Protein AF-A0AB36S7Q2-F1 (afdb_monomer_lite)

Secondary structure (DSSP, 8-state):
-PPPP--S-SS-HHHHHHHHHHHHHHHHHHHHHHHHHHHHHHHHHHHHTSS-TT-HHHHHHTTB-TT-PBPSSHHHHHHHHHHHHHHHHHHHHHHHHHHHHHHHHHHHHHHHHHHSSSSPEEEEE-TT--TTT--SSSSS-BSSHHHHHHTS-TT--SEEEEEE-SEEEEEEEEEES---SEEEEEESS--TT--TTTS--SEEEEEEEEES-S--PPPPPP---

Radius of gyration: 50.37 Å; chains: 1; bounding box: 112×49×120 Å

InterPro domains:
  IPR011050 Pectin lyase fold/virulence factor [SSF51126] (122-177)
  IPR012334 Pectin lyase fold [G3DSA:2.160.20.10] (122-209)

Structure (mmCIF, N/CA/C/O backbone):
data_AF-A0AB36S7Q2-F1
#
_entry.id   AF-A0AB36S7Q2-F1
#
loop_
_atom_site.group_PDB
_atom_site.id
_atom_site.type_symbol
_atom_site.label_atom_id
_atom_site.label_alt_id
_atom_site.label_comp_id
_atom_site.label_asym_id
_atom_site.label_entity_id
_atom_site.label_seq_id
_atom_site.pdbx_PDB_ins_code
_atom_site.Cartn_x
_atom_site.Cartn_y
_atom_site.Cartn_z
_atom_site.occupancy
_atom_site.B_iso_or_equiv
_atom_site.auth_seq_id
_atom_site.auth_comp_id
_atom_site.auth_asym_id
_atom_site.auth_atom_id
_atom_site.pdbx_PDB_model_num
ATOM 1 N N . MET A 1 1 ? -51.089 24.800 48.956 1.00 61.78 1 MET A N 1
ATOM 2 C CA . MET A 1 1 ? -51.865 25.898 49.577 1.00 61.78 1 MET A CA 1
ATOM 3 C C . MET A 1 1 ? -52.952 25.228 50.384 1.00 61.78 1 MET A C 1
ATOM 5 O O . MET A 1 1 ? -53.654 24.421 49.797 1.00 61.78 1 MET A O 1
ATOM 9 N N . GLY A 1 2 ? -53.040 25.494 51.688 1.00 75.50 2 GLY A N 1
ATOM 10 C CA . GLY A 1 2 ? -54.034 24.838 52.542 1.00 75.50 2 GLY A CA 1
ATOM 11 C C . GLY A 1 2 ? -55.464 25.294 52.248 1.00 75.50 2 GLY A C 1
ATOM 12 O O . GLY A 1 2 ? -55.693 26.329 51.617 1.00 75.50 2 GLY A O 1
ATOM 13 N N . LEU A 1 3 ? -56.422 24.525 52.749 1.00 85.50 3 LEU A N 1
ATOM 14 C CA . LEU A 1 3 ? -57.846 24.829 52.739 1.00 85.50 3 LEU A CA 1
ATOM 15 C C . LEU A 1 3 ? -58.135 26.168 53.436 1.00 85.50 3 LEU A C 1
ATOM 17 O O . LEU A 1 3 ? -57.571 26.488 54.489 1.00 85.50 3 LEU A O 1
ATOM 21 N N . LEU A 1 4 ? -59.044 26.945 52.846 1.00 84.25 4 LEU A N 1
ATOM 22 C CA . LEU A 1 4 ? -59.394 28.291 53.296 1.00 84.25 4 LEU A CA 1
ATOM 23 C C . LEU A 1 4 ? -60.445 28.270 54.413 1.00 84.25 4 LEU A C 1
ATOM 25 O O . LEU A 1 4 ? -61.431 27.535 54.359 1.00 84.25 4 LEU A O 1
ATOM 29 N N . LYS A 1 5 ? -60.256 29.134 55.413 1.00 84.75 5 LYS A N 1
ATOM 30 C CA . LYS A 1 5 ? -61.220 29.364 56.499 1.00 84.75 5 LYS A CA 1
ATOM 31 C C . LYS A 1 5 ? -62.342 30.305 56.066 1.00 84.75 5 LYS A C 1
ATOM 33 O O . LYS A 1 5 ? -62.150 31.179 55.222 1.00 84.75 5 LYS A O 1
ATOM 38 N N . LEU A 1 6 ? -63.495 30.198 56.719 1.00 83.81 6 LEU A N 1
ATOM 39 C CA . LEU A 1 6 ? -64.599 31.142 56.559 1.00 83.81 6 LEU A CA 1
ATOM 40 C C . LEU A 1 6 ? -64.392 32.347 57.480 1.00 83.81 6 LEU A C 1
ATOM 42 O O . LEU A 1 6 ? -64.521 32.229 58.700 1.00 83.81 6 LEU A O 1
ATOM 46 N N . ILE A 1 7 ? -64.069 33.499 56.884 1.00 73.06 7 ILE A N 1
ATOM 47 C CA . ILE A 1 7 ? -63.734 34.739 57.607 1.00 73.06 7 ILE A CA 1
ATOM 48 C C . ILE A 1 7 ? -64.854 35.790 57.475 1.00 73.06 7 ILE A C 1
ATOM 50 O O . ILE A 1 7 ? -65.168 36.474 58.445 1.00 73.06 7 ILE A O 1
ATOM 54 N N . SER A 1 8 ? -65.528 35.883 56.323 1.00 68.75 8 SER A N 1
ATOM 55 C CA . SER A 1 8 ? -66.548 36.906 56.038 1.00 68.75 8 SER A CA 1
ATOM 56 C C . SER A 1 8 ? -67.862 36.296 55.529 1.00 68.75 8 SER A C 1
ATOM 58 O O . SER A 1 8 ? -68.096 36.161 54.332 1.00 68.75 8 SER A O 1
ATOM 60 N N . ASN A 1 9 ? -68.766 35.921 56.440 1.00 71.00 9 ASN A N 1
ATOM 61 C CA . ASN A 1 9 ? -70.133 35.519 56.079 1.00 71.00 9 ASN A CA 1
ATOM 62 C C . ASN A 1 9 ? -71.156 35.829 57.195 1.00 71.00 9 ASN A C 1
ATOM 64 O O . ASN A 1 9 ? -70.782 36.067 58.348 1.00 71.00 9 ASN A O 1
ATOM 68 N N . ARG A 1 10 ? -72.457 35.804 56.856 1.00 72.81 10 ARG A N 1
ATOM 69 C CA . ARG A 1 10 ? -73.601 36.041 57.770 1.00 72.81 10 ARG A CA 1
ATOM 70 C C . ARG A 1 10 ? -74.016 34.812 58.608 1.00 72.81 10 ARG A C 1
ATOM 72 O O . ARG A 1 10 ? -75.089 34.818 59.198 1.00 72.81 10 ARG A O 1
ATOM 79 N N . ILE A 1 11 ? -73.203 33.753 58.647 1.00 79.75 11 ILE A N 1
ATOM 80 C CA . ILE A 1 11 ? -73.513 32.520 59.397 1.00 79.75 11 ILE A CA 1
ATOM 81 C C . ILE A 1 11 ? -73.331 32.764 60.910 1.00 79.75 11 ILE A C 1
ATOM 83 O O . ILE A 1 11 ? -72.651 33.716 61.305 1.00 79.75 11 ILE A O 1
ATOM 87 N N . SER A 1 12 ? -73.930 31.930 61.766 1.00 81.25 12 SER A N 1
ATOM 88 C CA . SER A 1 12 ? -73.716 31.993 63.216 1.00 81.25 12 SER A CA 1
ATOM 89 C C . SER A 1 12 ? -72.242 31.774 63.584 1.00 81.25 12 SER A C 1
ATOM 91 O O . SER A 1 12 ? -71.507 31.034 62.921 1.00 81.25 12 SER A O 1
ATOM 93 N N . THR A 1 13 ? -71.795 32.444 64.646 1.00 81.06 13 THR A N 1
ATOM 94 C CA . THR A 1 13 ? -70.401 32.397 65.110 1.00 81.06 13 THR A CA 1
ATOM 95 C C . THR A 1 13 ? -69.978 30.980 65.503 1.00 81.06 13 THR A C 1
ATOM 97 O O . THR A 1 13 ? -68.923 30.521 65.077 1.00 81.06 13 THR A O 1
ATOM 100 N N . GLU A 1 14 ? -70.840 30.234 66.200 1.00 82.75 14 GLU A N 1
ATOM 101 C CA . GLU A 1 14 ? -70.552 28.857 66.632 1.00 82.75 14 GLU A CA 1
ATOM 102 C C . GLU A 1 14 ? -70.290 27.896 65.465 1.00 82.75 14 GLU A C 1
ATOM 104 O O . GLU A 1 14 ? -69.405 27.039 65.534 1.00 82.75 14 GLU A O 1
ATOM 109 N N . TRP A 1 15 ? -71.040 28.029 64.367 1.00 85.12 15 TRP A N 1
ATOM 110 C CA . TRP A 1 15 ? -70.845 27.174 63.199 1.00 85.12 15 TRP A CA 1
ATOM 111 C C . TRP A 1 15 ? -69.544 27.523 62.468 1.00 85.12 15 TRP A C 1
ATOM 113 O O . TRP A 1 15 ? -68.804 26.621 62.077 1.00 85.12 15 TRP A O 1
ATOM 123 N N . LYS A 1 16 ? -69.212 28.819 62.357 1.00 84.88 16 LYS A N 1
ATOM 124 C CA . LYS A 1 16 ? -67.921 29.271 61.810 1.00 84.88 16 LYS A CA 1
ATOM 125 C C . LYS A 1 16 ? -66.745 28.720 62.606 1.00 84.88 16 LYS A C 1
ATOM 127 O O . LYS A 1 16 ? -65.778 28.258 62.009 1.00 84.88 16 LYS A O 1
ATOM 132 N N . GLU A 1 17 ? -66.828 28.731 63.932 1.00 85.12 17 GLU A N 1
ATOM 133 C CA . GLU A 1 17 ? -65.773 28.187 64.787 1.00 85.12 17 GLU A CA 1
ATOM 134 C C . GLU A 1 17 ? -65.590 26.681 64.598 1.00 85.12 17 GLU A C 1
ATOM 136 O O . GLU A 1 17 ? -64.460 26.223 64.431 1.00 85.12 17 GLU A O 1
ATOM 141 N N . LYS A 1 18 ? -66.682 25.904 64.578 1.00 86.75 18 LYS A N 1
ATOM 142 C CA . LYS A 1 18 ? -66.613 24.453 64.335 1.00 86.75 18 LYS A CA 1
ATOM 143 C C . LYS A 1 18 ? -66.052 24.137 62.949 1.00 86.75 18 LYS A C 1
ATOM 145 O O . LYS A 1 18 ? -65.173 23.288 62.829 1.00 86.75 18 LYS A O 1
ATOM 150 N N . PHE A 1 19 ? -66.513 24.845 61.919 1.00 88.31 19 PHE A N 1
ATOM 151 C CA . PHE A 1 19 ? -66.007 24.684 60.560 1.00 88.31 19 PHE A CA 1
ATOM 152 C C . PHE A 1 19 ? -64.512 25.009 60.478 1.00 88.31 19 PHE A C 1
ATOM 154 O O . PHE A 1 19 ? -63.729 24.188 60.013 1.00 88.31 19 PHE A O 1
ATOM 161 N N . ASN A 1 20 ? -64.089 26.166 60.993 1.00 88.56 20 ASN A N 1
ATOM 162 C CA . ASN A 1 20 ? -62.692 26.590 60.928 1.00 88.56 20 ASN A CA 1
ATOM 163 C C . ASN A 1 20 ? -61.761 25.673 61.737 1.00 88.56 20 ASN A C 1
ATOM 165 O O . ASN A 1 20 ? -60.651 25.415 61.281 1.00 88.56 20 ASN A O 1
ATOM 169 N N . LYS A 1 21 ? -62.216 25.117 62.871 1.00 89.44 21 LYS A N 1
ATOM 170 C CA . LYS A 1 21 ? -61.478 24.076 63.612 1.00 89.44 21 LYS A CA 1
ATOM 171 C C . LYS A 1 21 ? -61.297 22.798 62.790 1.00 89.44 21 LYS A C 1
ATOM 173 O O . LYS A 1 21 ? -60.216 22.217 62.806 1.00 89.44 21 LYS A O 1
ATOM 178 N N . ASN A 1 22 ? -62.317 22.381 62.038 1.00 90.62 22 ASN A N 1
ATOM 179 C CA . ASN A 1 22 ? -62.200 21.238 61.130 1.00 90.62 22 ASN A CA 1
ATOM 180 C C . ASN A 1 22 ? -61.246 21.538 59.963 1.00 90.62 22 ASN A C 1
ATOM 182 O O . ASN A 1 22 ? -60.448 20.681 59.601 1.00 90.62 22 ASN A O 1
ATOM 186 N N . ILE A 1 23 ? -61.273 22.759 59.417 1.00 91.00 23 ILE A N 1
ATOM 187 C CA . ILE A 1 23 ? -60.319 23.203 58.388 1.00 91.00 23 ILE A CA 1
ATOM 188 C C . ILE A 1 23 ? -58.882 23.209 58.925 1.00 91.00 23 ILE A C 1
ATOM 190 O O . ILE A 1 23 ? -57.980 22.730 58.244 1.00 91.00 23 ILE A O 1
ATOM 194 N N . ASP A 1 24 ? -58.659 23.685 60.152 1.00 89.88 24 ASP A N 1
ATOM 195 C CA . ASP A 1 24 ? -57.348 23.619 60.809 1.00 89.88 24 ASP A CA 1
ATOM 196 C C . ASP A 1 24 ? -56.861 22.181 60.979 1.00 89.88 24 ASP A C 1
ATOM 198 O O . ASP A 1 24 ? -55.707 21.873 60.684 1.00 89.88 24 ASP A O 1
ATOM 202 N N . TYR A 1 25 ? -57.745 21.289 61.423 1.00 92.25 25 TYR A N 1
ATOM 203 C CA . TYR A 1 25 ? -57.433 19.872 61.556 1.00 92.25 25 TYR A CA 1
ATOM 204 C C . TYR A 1 25 ? -57.039 19.246 60.211 1.00 92.25 25 TYR A C 1
ATOM 206 O O . TYR A 1 25 ? -56.004 18.587 60.128 1.00 92.25 25 TYR A O 1
ATOM 214 N N . LEU A 1 26 ? -57.804 19.510 59.148 1.00 91.50 26 LEU A N 1
ATOM 215 C CA . LEU A 1 26 ? -57.518 19.000 57.804 1.00 91.50 26 LEU A CA 1
ATOM 216 C C . LEU A 1 26 ? -56.205 19.554 57.237 1.00 91.50 26 LEU A C 1
ATOM 218 O O . LEU A 1 26 ? -55.398 18.781 56.731 1.00 91.50 26 LEU A O 1
ATOM 222 N N . ASN A 1 27 ? -55.940 20.852 57.393 1.00 91.12 27 ASN A N 1
ATOM 223 C CA . ASN A 1 27 ? -54.677 21.462 56.966 1.00 91.12 27 ASN A CA 1
ATOM 224 C C . ASN A 1 27 ? -53.469 20.872 57.705 1.00 91.12 27 ASN A C 1
ATOM 226 O O . ASN A 1 27 ? -52.414 20.648 57.111 1.00 91.12 27 ASN A O 1
ATOM 230 N N . ASN A 1 28 ? -53.620 20.595 59.002 1.00 90.88 28 ASN A N 1
ATOM 231 C CA . ASN A 1 28 ? -52.573 19.953 59.790 1.00 90.88 28 ASN A CA 1
ATOM 232 C C . ASN A 1 28 ? -52.339 18.500 59.355 1.00 90.88 28 ASN A C 1
ATOM 234 O O . ASN A 1 28 ? -51.189 18.060 59.322 1.00 90.88 28 ASN A O 1
ATOM 238 N N . LEU A 1 29 ? -53.397 17.763 58.998 1.00 91.88 29 LEU A N 1
ATOM 239 C CA . LEU A 1 29 ? -53.275 16.416 58.439 1.00 91.88 29 LEU A CA 1
ATOM 240 C C . LEU A 1 29 ? -52.595 16.420 57.068 1.00 91.88 29 LEU A C 1
ATOM 242 O O . LEU A 1 29 ? -51.682 15.627 56.861 1.00 91.88 29 LEU A O 1
ATOM 246 N N . GLU A 1 30 ? -52.987 17.319 56.163 1.00 90.88 30 GLU A N 1
ATOM 247 C CA . GLU A 1 30 ? -52.373 17.460 54.835 1.00 90.88 30 GLU A CA 1
ATOM 248 C C . GLU A 1 30 ? -50.879 17.774 54.953 1.00 90.88 30 GLU A C 1
ATOM 250 O O . GLU A 1 30 ? -50.046 17.129 54.318 1.00 90.88 30 GLU A O 1
ATOM 255 N N . LYS A 1 31 ? -50.522 18.717 55.834 1.00 90.00 31 LYS A N 1
ATOM 256 C CA . LYS A 1 31 ? -49.122 19.050 56.099 1.00 90.00 31 LYS A CA 1
ATOM 257 C C . LYS A 1 31 ? -48.354 17.848 56.647 1.00 90.00 31 LYS A C 1
ATOM 259 O O . LYS A 1 31 ? -47.279 17.539 56.145 1.00 90.00 31 LYS A O 1
ATOM 264 N N . LYS A 1 32 ? -48.917 17.146 57.637 1.00 92.19 32 LYS A N 1
ATOM 265 C CA . LYS A 1 32 ? -48.296 15.949 58.216 1.00 92.19 32 LYS A CA 1
ATOM 266 C C . LYS A 1 32 ? -48.074 14.865 57.161 1.00 92.19 32 LYS A C 1
ATOM 268 O O . LYS A 1 32 ? -47.001 14.275 57.144 1.00 92.19 32 LYS A O 1
ATOM 273 N N . LEU A 1 33 ? -49.058 14.627 56.295 1.00 91.06 33 LEU A N 1
ATOM 274 C CA . LEU A 1 33 ? -48.952 13.655 55.212 1.00 91.06 33 LEU A CA 1
ATOM 275 C C . LEU A 1 33 ? -47.852 14.057 54.223 1.00 91.06 33 LEU A C 1
ATOM 277 O O . LEU A 1 33 ? -46.967 13.259 53.945 1.00 91.06 33 LEU A O 1
ATOM 281 N N . SER A 1 34 ? -47.827 15.321 53.787 1.00 89.19 34 SER A N 1
ATOM 282 C CA . SER A 1 34 ? -46.773 15.818 52.896 1.00 89.19 34 SER A CA 1
ATOM 283 C C . SER A 1 34 ? -45.373 15.703 53.508 1.00 89.19 34 SER A C 1
ATOM 285 O O . SER A 1 34 ? -44.421 15.380 52.796 1.00 89.19 34 SER A O 1
ATOM 287 N N . ASP A 1 35 ? -45.230 15.972 54.806 1.00 90.25 35 ASP A N 1
ATOM 288 C CA . ASP A 1 35 ? -43.953 15.843 55.510 1.00 90.25 35 ASP A CA 1
ATOM 289 C C . ASP A 1 35 ? -43.537 14.364 55.648 1.00 90.25 35 ASP A C 1
ATOM 291 O O . ASP A 1 35 ? -42.357 14.032 55.500 1.00 90.25 35 ASP A O 1
ATOM 295 N N . GLN A 1 36 ? -44.498 13.458 55.866 1.00 91.00 36 GLN A N 1
ATOM 296 C CA . GLN A 1 36 ? -44.267 12.010 55.886 1.00 91.00 36 GLN A CA 1
ATOM 297 C C . GLN A 1 36 ? -43.863 11.464 54.512 1.00 91.00 36 GLN A C 1
ATOM 299 O O . GLN A 1 36 ? -42.926 10.667 54.443 1.00 91.00 36 GLN A O 1
ATOM 304 N N . ASP A 1 37 ? -44.504 11.913 53.433 1.00 91.38 37 ASP A N 1
ATOM 305 C CA . ASP A 1 37 ? -44.164 11.514 52.064 1.00 91.38 37 ASP A CA 1
ATOM 306 C C . ASP A 1 37 ? -42.748 11.964 51.701 1.00 91.38 37 ASP A C 1
ATOM 308 O O . ASP A 1 37 ? -41.942 11.164 51.229 1.00 91.38 37 ASP A O 1
ATOM 312 N N . LYS A 1 38 ? -42.391 13.219 52.012 1.00 88.88 38 LYS A N 1
ATOM 313 C CA . LYS A 1 38 ? -41.022 13.727 51.820 1.00 88.88 38 LYS A CA 1
ATOM 314 C C . LYS A 1 38 ? -40.001 12.904 52.599 1.00 88.88 38 LYS A C 1
ATOM 316 O O . LYS A 1 38 ? -38.993 12.495 52.035 1.00 88.88 38 LYS A O 1
ATOM 321 N N . SER A 1 39 ? -40.273 12.627 53.875 1.00 87.75 39 SER A N 1
ATOM 322 C CA . SER A 1 39 ? -39.391 11.807 54.712 1.00 87.75 39 SER A CA 1
ATOM 323 C C . SER A 1 39 ? -39.237 10.386 54.168 1.00 87.75 39 SER A C 1
ATOM 325 O O . SER A 1 39 ? -38.136 9.839 54.175 1.00 87.75 39 SER A O 1
ATOM 327 N N . THR A 1 40 ? -40.323 9.793 53.675 1.00 85.44 40 THR A N 1
ATOM 328 C CA . THR A 1 40 ? -40.322 8.434 53.126 1.00 85.44 40 THR A CA 1
ATOM 329 C C . THR A 1 40 ? -39.536 8.381 51.823 1.00 85.44 40 THR A C 1
ATOM 331 O O . THR A 1 40 ? -38.661 7.529 51.692 1.00 85.44 40 THR A O 1
ATOM 334 N N . ASN A 1 41 ? -39.753 9.336 50.919 1.00 78.88 41 ASN A N 1
ATOM 335 C CA . ASN A 1 41 ? -39.012 9.426 49.665 1.00 78.88 41 ASN A CA 1
ATOM 336 C C . ASN A 1 41 ? -37.517 9.640 49.911 1.00 78.88 41 ASN A C 1
ATOM 338 O O . ASN A 1 41 ? -36.717 8.881 49.384 1.00 78.88 41 ASN A O 1
ATOM 342 N N . SER A 1 42 ? -37.120 10.546 50.812 1.00 79.31 42 SER A N 1
ATOM 343 C CA . SER A 1 42 ? -35.697 10.714 51.152 1.00 79.31 42 SER A CA 1
ATOM 344 C C . SER A 1 42 ? -35.073 9.459 51.772 1.00 79.31 42 SER A C 1
ATOM 346 O O . SER A 1 42 ? -33.895 9.179 51.564 1.00 79.31 42 SER A O 1
ATOM 348 N N . ARG A 1 43 ? -35.841 8.673 52.539 1.00 78.50 43 ARG A N 1
ATOM 349 C CA . ARG A 1 43 ? -35.365 7.377 53.046 1.00 78.50 43 ARG A CA 1
ATOM 350 C C . ARG A 1 43 ? -35.214 6.350 51.925 1.00 78.50 43 ARG A C 1
ATOM 352 O O . ARG A 1 43 ? -34.270 5.573 51.983 1.00 78.50 43 ARG A O 1
ATOM 359 N N . ILE A 1 44 ? -36.104 6.347 50.933 1.00 78.06 44 ILE A N 1
ATOM 360 C CA . ILE A 1 44 ? -36.003 5.488 49.744 1.00 78.06 44 ILE A CA 1
ATOM 361 C C . ILE A 1 44 ? -34.791 5.894 48.905 1.00 78.06 44 ILE A C 1
ATOM 363 O O . ILE A 1 44 ? -33.992 5.030 48.567 1.00 78.06 44 ILE A O 1
ATOM 367 N N . ASP A 1 45 ? -34.584 7.187 48.665 1.00 72.06 45 ASP A N 1
ATOM 368 C CA . ASP A 1 45 ? -33.416 7.700 47.942 1.00 72.06 45 ASP A CA 1
ATOM 369 C C . ASP A 1 45 ? -32.116 7.287 48.642 1.00 72.06 45 ASP A C 1
ATOM 371 O O . ASP A 1 45 ? -31.194 6.792 48.000 1.00 72.06 45 ASP A O 1
ATOM 375 N N . ASN A 1 46 ? -32.060 7.368 49.975 1.00 68.12 46 ASN A N 1
ATOM 376 C CA . ASN A 1 46 ? -30.911 6.884 50.746 1.00 68.12 46 ASN A CA 1
ATOM 377 C C . ASN A 1 46 ? -30.714 5.360 50.694 1.00 68.12 46 ASN A C 1
ATOM 379 O O . ASN A 1 46 ? -29.596 4.890 50.873 1.00 68.12 46 ASN A O 1
ATOM 383 N N . LEU A 1 47 ? -31.777 4.583 50.483 1.00 67.38 47 LEU A N 1
ATOM 384 C CA . LEU A 1 47 ? -31.712 3.122 50.373 1.00 67.38 47 LEU A CA 1
ATOM 385 C C . LEU A 1 47 ? -31.435 2.639 48.944 1.00 67.38 47 LEU A C 1
ATOM 387 O O . LEU A 1 47 ? -30.917 1.536 48.777 1.00 67.38 47 LEU A O 1
ATOM 391 N N . VAL A 1 48 ? -31.768 3.431 47.925 1.00 69.38 48 VAL A N 1
ATOM 392 C CA . VAL A 1 48 ? -31.716 3.026 46.511 1.00 69.38 48 VAL A CA 1
ATOM 393 C C . VAL A 1 48 ? -30.614 3.749 45.738 1.00 69.38 48 VAL A C 1
ATOM 395 O O . VAL A 1 48 ? -29.895 3.102 44.986 1.00 69.38 48 VAL A O 1
ATOM 398 N N . LEU A 1 49 ? -30.481 5.065 45.919 1.00 65.38 49 LEU A N 1
ATOM 399 C CA . LEU A 1 49 ? -29.617 5.938 45.113 1.00 65.38 49 LEU A CA 1
ATOM 400 C C . LEU A 1 49 ? -28.355 6.388 45.860 1.00 65.38 49 LEU A C 1
ATOM 402 O O . LEU A 1 49 ? -27.296 6.531 45.257 1.00 65.38 49 LEU A O 1
ATOM 406 N N . HIS A 1 50 ? -28.457 6.621 47.171 1.00 62.91 50 HIS A N 1
ATOM 407 C CA . HIS A 1 50 ? -27.335 7.016 48.036 1.00 62.91 50 HIS A CA 1
ATOM 408 C C . HIS A 1 50 ? -26.941 5.930 49.033 1.00 62.91 50 HIS A C 1
ATOM 410 O O . HIS A 1 50 ? -26.221 6.196 50.000 1.00 62.91 50 HIS A O 1
ATOM 416 N N . SER A 1 51 ? -27.392 4.699 48.801 1.00 58.28 51 SER A N 1
ATOM 417 C CA . SER A 1 51 ? -26.916 3.527 49.516 1.00 58.28 51 SER A CA 1
ATOM 418 C C . SER A 1 51 ? -25.486 3.232 49.062 1.00 58.28 51 SER A C 1
ATOM 420 O O . SER A 1 51 ? -25.288 2.369 48.235 1.00 58.28 51 SER A O 1
ATOM 422 N N . GLY A 1 52 ? -24.532 4.019 49.575 1.00 53.09 52 GLY A N 1
ATOM 423 C CA . GLY A 1 52 ? -23.107 3.754 49.836 1.00 53.09 52 GLY A CA 1
ATOM 424 C C . GLY A 1 52 ? -22.182 3.203 48.739 1.00 53.09 52 GLY A C 1
ATOM 425 O O . GLY A 1 52 ? -22.501 2.233 48.070 1.00 53.09 52 GLY A O 1
ATOM 426 N N . GLY A 1 53 ? -20.934 3.695 48.725 1.00 59.25 53 GLY A N 1
ATOM 427 C CA . GLY A 1 53 ? -19.794 3.132 47.969 1.00 59.25 53 GLY A CA 1
ATOM 428 C C . GLY A 1 53 ? -19.277 1.753 48.434 1.00 59.25 53 GLY A C 1
ATOM 429 O O . GLY A 1 53 ? -18.151 1.385 48.134 1.00 59.25 53 GLY A O 1
ATOM 430 N N . GLU A 1 54 ? -20.073 1.025 49.226 1.00 62.72 54 GLU A N 1
ATOM 431 C CA . GLU A 1 54 ? -19.874 -0.380 49.649 1.00 62.72 54 GLU A CA 1
ATOM 432 C C . GLU A 1 54 ? -21.131 -1.223 49.321 1.00 62.72 54 GLU A C 1
ATOM 434 O O . GLU A 1 54 ? -21.294 -2.357 49.775 1.00 62.72 54 GLU A O 1
ATOM 439 N N . SER A 1 55 ? -22.092 -0.656 48.584 1.00 71.06 55 SER A N 1
ATOM 440 C CA . SER A 1 55 ? -23.379 -1.294 48.323 1.00 71.06 55 SER A CA 1
ATOM 441 C C . SER A 1 55 ? -23.307 -2.269 47.155 1.00 71.06 55 SER A C 1
ATOM 443 O O . SER A 1 55 ? -22.805 -1.919 46.086 1.00 71.06 55 SER A O 1
ATOM 445 N N . PRO A 1 56 ? -23.914 -3.464 47.280 1.00 76.94 56 PRO A N 1
ATOM 446 C CA . PRO A 1 56 ? -24.050 -4.391 46.161 1.00 76.94 56 PRO A CA 1
ATOM 447 C C . PRO A 1 56 ? -24.743 -3.780 44.934 1.00 76.94 56 PRO A C 1
ATOM 449 O O . PRO A 1 56 ? -24.504 -4.243 43.820 1.00 76.94 56 PRO A O 1
ATOM 452 N N . ASN A 1 57 ? -25.572 -2.744 45.120 1.00 76.00 57 ASN A N 1
ATOM 453 C CA . ASN A 1 57 ? -26.274 -2.074 44.026 1.00 76.00 57 ASN A CA 1
ATOM 454 C C . ASN A 1 57 ? -25.319 -1.341 43.079 1.00 76.00 57 ASN A C 1
ATOM 456 O O . ASN A 1 57 ? -25.595 -1.305 41.887 1.00 76.00 57 ASN A O 1
ATOM 460 N N . GLU A 1 58 ? -24.183 -0.834 43.568 1.00 77.06 58 GLU A N 1
ATOM 461 C CA . GLU A 1 58 ? -23.149 -0.224 42.720 1.00 77.06 58 GLU A CA 1
ATOM 462 C C . GLU A 1 58 ? -22.564 -1.260 41.750 1.00 77.06 58 GLU A C 1
ATOM 464 O O . GLU A 1 58 ? -22.442 -1.021 40.553 1.00 77.06 58 GLU A O 1
ATOM 469 N N . VAL A 1 59 ? -22.286 -2.469 42.248 1.00 82.88 59 VAL A N 1
ATOM 470 C CA . VAL A 1 59 ? -21.772 -3.579 41.432 1.00 82.88 59 VAL A CA 1
ATOM 471 C C . VAL A 1 59 ? -22.837 -4.119 40.475 1.00 82.88 59 VAL A C 1
ATOM 473 O O . VAL A 1 59 ? -22.492 -4.642 39.418 1.00 82.88 59 VAL A O 1
ATOM 476 N N . VAL A 1 60 ? -24.121 -4.054 40.838 1.00 83.12 60 VAL A N 1
ATOM 477 C CA . VAL A 1 60 ? -25.232 -4.437 39.948 1.00 83.12 60 VAL A CA 1
ATOM 478 C C . VAL A 1 60 ? -25.418 -3.404 38.841 1.00 83.12 60 VAL A C 1
ATOM 480 O O . VAL A 1 60 ? -25.550 -3.796 37.688 1.00 83.12 60 VAL A O 1
ATOM 483 N N . ASP A 1 61 ? -25.354 -2.114 39.160 1.00 83.38 61 ASP A N 1
ATOM 484 C CA . ASP A 1 61 ? -25.415 -1.033 38.173 1.00 83.38 61 ASP A CA 1
ATOM 485 C C . ASP A 1 61 ? -24.220 -1.096 37.207 1.00 83.38 61 ASP A C 1
ATOM 487 O O . ASP A 1 61 ? -24.376 -1.080 35.987 1.00 83.38 61 ASP A O 1
ATOM 491 N N . ALA A 1 62 ? -23.020 -1.352 37.736 1.00 83.25 62 ALA A N 1
ATOM 492 C CA . ALA A 1 62 ? -21.810 -1.524 36.940 1.00 83.25 62 ALA A CA 1
ATOM 493 C C . ALA A 1 62 ? -21.828 -2.763 36.020 1.00 83.25 62 ALA A C 1
ATOM 495 O O . ALA A 1 62 ? -20.934 -2.905 35.186 1.00 83.25 62 ALA A O 1
ATOM 496 N N . ARG A 1 63 ? -22.808 -3.671 36.117 1.00 89.62 63 ARG A N 1
ATOM 497 C CA . ARG A 1 63 ? -22.968 -4.774 35.146 1.00 89.62 63 ARG A CA 1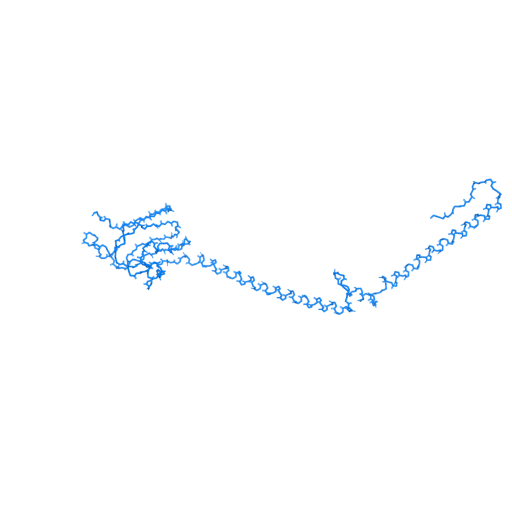
ATOM 498 C C . ARG A 1 63 ? -23.531 -4.317 33.818 1.00 89.62 63 ARG A C 1
ATOM 500 O O . ARG A 1 63 ? -23.507 -5.100 32.879 1.00 89.62 63 ARG A O 1
ATOM 507 N N . VAL A 1 64 ? -24.040 -3.096 33.732 1.00 85.25 64 VAL A N 1
ATOM 508 C CA . VAL A 1 64 ? -24.581 -2.561 32.492 1.00 85.25 64 VAL A CA 1
ATOM 509 C C . VAL A 1 64 ? -23.462 -1.872 31.721 1.00 85.25 64 VAL A C 1
ATOM 511 O O . VAL A 1 64 ? -22.730 -1.042 32.264 1.00 85.25 64 VAL A O 1
ATOM 514 N N . ASN A 1 65 ? -23.271 -2.244 30.457 1.00 82.69 65 ASN A N 1
ATOM 515 C CA . ASN A 1 65 ? -22.297 -1.569 29.602 1.00 82.69 65 ASN A CA 1
ATOM 516 C C . ASN A 1 65 ? -22.874 -0.277 28.989 1.00 82.69 65 ASN A C 1
ATOM 518 O O . ASN A 1 65 ? -24.040 0.072 29.166 1.00 82.69 65 ASN A O 1
ATOM 522 N N . ASN A 1 66 ? -22.053 0.445 28.227 1.00 82.69 66 ASN A N 1
ATOM 523 C CA . ASN A 1 66 ? -22.454 1.694 27.570 1.00 82.69 66 ASN A CA 1
ATOM 524 C C . ASN A 1 66 ? -23.532 1.525 26.477 1.00 82.69 66 ASN A C 1
ATOM 526 O O . ASN A 1 66 ? -24.082 2.526 26.024 1.00 82.69 66 ASN A O 1
ATOM 530 N N . LYS A 1 67 ? -23.840 0.291 26.05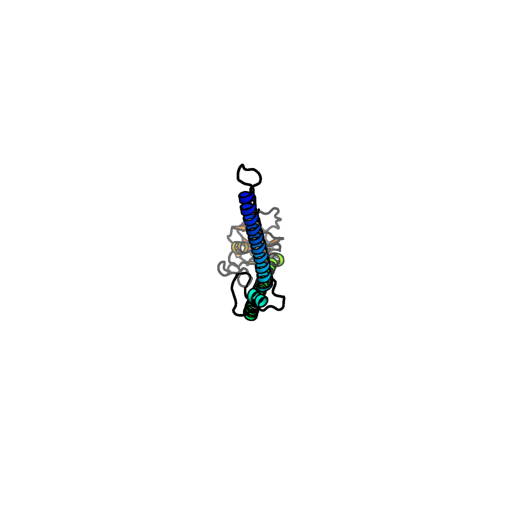9 1.00 84.94 67 LYS A N 1
ATOM 531 C CA . LYS A 1 67 ? -24.920 -0.041 25.116 1.00 84.94 67 LYS A CA 1
ATOM 532 C C . LYS A 1 67 ? -26.221 -0.429 25.826 1.00 84.94 67 LYS A C 1
ATOM 534 O O . LYS A 1 67 ? -27.228 -0.647 25.159 1.00 84.94 67 LYS A O 1
ATOM 539 N N . GLY A 1 68 ? -26.215 -0.499 27.159 1.00 81.31 68 GLY A N 1
ATOM 540 C CA . GLY A 1 68 ? -27.361 -0.937 27.951 1.00 81.31 68 GLY A CA 1
ATOM 541 C C . GLY A 1 68 ? -27.493 -2.458 28.076 1.00 81.31 68 GLY A C 1
ATOM 542 O O . GLY A 1 68 ? -28.527 -2.930 28.543 1.00 81.31 68 GLY A O 1
ATOM 543 N N . GLU A 1 69 ? -26.485 -3.235 27.670 1.00 84.25 69 GLU A N 1
ATOM 544 C CA . GLU A 1 69 ? -26.481 -4.692 27.837 1.00 84.25 69 GLU A CA 1
ATOM 545 C C . GLU A 1 69 ? -26.147 -5.043 29.289 1.00 84.25 69 GLU A C 1
ATOM 547 O O . GLU A 1 69 ? -25.198 -4.506 29.864 1.00 84.25 69 GLU A O 1
ATOM 552 N N . VAL A 1 70 ? -26.941 -5.938 29.881 1.00 91.25 70 VAL A N 1
ATOM 553 C CA . VAL A 1 70 ? -26.822 -6.342 31.286 1.00 91.25 70 VAL A CA 1
ATOM 554 C C . VAL A 1 70 ? -26.079 -7.670 31.376 1.00 91.25 70 VAL A C 1
ATOM 556 O O . VAL A 1 70 ? -26.512 -8.662 30.796 1.00 91.25 70 VAL A O 1
ATOM 559 N N . PHE A 1 71 ? -24.988 -7.696 32.137 1.00 89.69 71 PHE A N 1
ATOM 560 C CA . PHE A 1 71 ? -24.171 -8.889 32.353 1.00 89.69 71 PHE A CA 1
ATOM 561 C C . PHE A 1 71 ? -24.521 -9.576 33.679 1.00 89.69 71 PHE A C 1
ATOM 563 O O . PHE A 1 71 ? -24.886 -8.923 34.658 1.00 89.69 71 PHE A O 1
ATOM 570 N N . ASP A 1 72 ? -24.331 -10.896 33.756 1.00 92.31 72 ASP A N 1
ATOM 571 C CA . ASP A 1 72 ? -24.591 -11.662 34.985 1.00 92.31 72 ASP A CA 1
ATOM 572 C C . ASP A 1 72 ? -23.721 -11.187 36.159 1.00 92.31 72 ASP A C 1
ATOM 574 O O . ASP A 1 72 ? -24.168 -11.123 37.308 1.00 92.31 72 ASP A O 1
ATOM 578 N N . THR A 1 73 ? -22.471 -10.808 35.874 1.00 91.69 73 THR A N 1
ATOM 579 C CA . THR A 1 73 ? -21.495 -10.328 36.860 1.00 91.69 73 THR A CA 1
ATOM 580 C C . THR A 1 73 ? -20.681 -9.158 36.313 1.00 91.69 73 THR A C 1
ATOM 582 O O . THR A 1 73 ? -20.463 -9.052 35.107 1.00 91.69 73 THR A O 1
ATOM 585 N N . LEU A 1 74 ? -20.191 -8.289 37.208 1.00 88.44 74 LEU A N 1
ATOM 586 C CA . LEU A 1 74 ? -19.293 -7.192 36.827 1.00 88.44 74 LEU A CA 1
ATOM 587 C C . LEU A 1 74 ? -18.003 -7.737 36.202 1.00 88.44 74 LEU A C 1
ATOM 589 O O . LEU A 1 74 ? -17.520 -7.203 35.212 1.00 88.44 74 LEU A O 1
ATOM 593 N N . HIS A 1 75 ? -17.482 -8.839 36.748 1.00 92.06 75 HIS A N 1
ATOM 594 C CA . HIS A 1 75 ? -16.309 -9.506 36.197 1.00 92.06 75 HIS A CA 1
ATOM 595 C C . HIS A 1 75 ? -16.538 -9.976 34.754 1.00 92.06 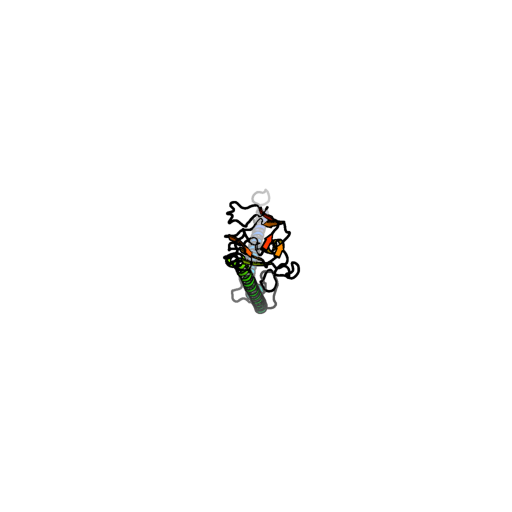75 HIS A C 1
ATOM 597 O O . HIS A 1 75 ? -15.679 -9.749 33.913 1.00 92.06 75 HIS A O 1
ATOM 603 N N . GLY A 1 76 ? -17.707 -10.550 34.444 1.00 93.31 76 GLY A N 1
ATOM 604 C CA . GLY A 1 76 ? -18.055 -10.956 33.079 1.00 93.31 76 GLY A CA 1
ATOM 605 C C . GLY A 1 76 ? -18.066 -9.786 32.092 1.00 93.31 76 GLY A C 1
ATOM 606 O O . GLY A 1 76 ? -17.544 -9.922 30.991 1.00 93.31 76 GLY A O 1
ATOM 607 N N . ARG A 1 77 ? -18.581 -8.621 32.509 1.00 93.62 77 ARG A N 1
ATOM 608 C CA . ARG A 1 77 ? -18.531 -7.386 31.708 1.00 93.62 77 ARG A CA 1
ATOM 609 C C . ARG A 1 77 ? -17.094 -6.913 31.473 1.00 93.62 77 ARG A C 1
ATOM 611 O O . ARG A 1 77 ? -16.747 -6.545 30.357 1.00 93.62 77 ARG A O 1
ATOM 618 N N . LEU A 1 78 ? -16.275 -6.876 32.527 1.00 93.56 78 LEU A N 1
ATOM 619 C CA . LEU A 1 78 ? -14.883 -6.426 32.425 1.00 93.56 78 LEU A CA 1
ATOM 620 C C . LEU A 1 78 ? -14.068 -7.353 31.521 1.00 93.56 78 LEU A C 1
ATOM 622 O O . LEU A 1 78 ? -13.363 -6.864 30.649 1.00 93.56 78 LEU A O 1
ATOM 626 N N . LEU A 1 79 ? -14.237 -8.667 31.673 1.00 95.19 79 LEU A N 1
ATOM 627 C CA . LEU A 1 79 ? -13.557 -9.667 30.855 1.00 95.19 79 LEU A CA 1
ATOM 628 C C . LEU A 1 79 ? -13.950 -9.569 29.374 1.00 95.19 79 LEU A C 1
ATOM 630 O O . LEU A 1 79 ? -13.089 -9.657 28.506 1.00 95.19 79 LEU A O 1
ATOM 634 N N . GLU A 1 80 ? -15.237 -9.377 29.069 1.00 94.06 80 GLU A N 1
ATOM 635 C CA . GLU A 1 80 ? -15.695 -9.177 27.687 1.00 94.06 80 GLU A CA 1
ATOM 636 C C . GLU A 1 80 ? -15.078 -7.916 27.071 1.00 94.06 80 GLU A C 1
ATOM 638 O O . GLU A 1 80 ? -14.545 -7.971 25.964 1.00 94.06 80 GLU A O 1
ATOM 643 N N . HIS A 1 81 ? -15.046 -6.815 27.823 1.00 91.50 81 HIS A N 1
ATOM 644 C CA . HIS A 1 81 ? -14.435 -5.568 27.375 1.00 91.50 81 HIS A CA 1
ATOM 645 C C . HIS A 1 81 ? -12.906 -5.658 27.215 1.00 91.50 81 HIS A C 1
ATOM 647 O O . HIS A 1 81 ? -12.358 -5.072 26.280 1.00 91.50 81 HIS A O 1
ATOM 653 N N . GLU A 1 82 ? -12.207 -6.368 28.105 1.00 94.12 82 GLU A N 1
ATOM 654 C CA . GLU A 1 82 ? -10.764 -6.628 28.005 1.00 94.12 82 GLU A CA 1
ATOM 655 C C . GLU A 1 82 ? -10.448 -7.456 26.755 1.00 94.12 82 GLU A C 1
ATOM 657 O O . GLU A 1 82 ? -9.642 -7.020 25.935 1.00 94.12 82 GLU A O 1
ATOM 662 N N . ASN A 1 83 ? -11.159 -8.567 26.541 1.00 94.69 83 ASN A N 1
ATOM 663 C CA . ASN A 1 83 ? -10.986 -9.410 25.355 1.00 94.69 83 ASN A CA 1
ATOM 664 C C . ASN A 1 83 ? -11.267 -8.641 24.055 1.00 94.69 83 ASN A C 1
ATOM 666 O O . ASN A 1 83 ? -10.487 -8.722 23.109 1.00 94.69 83 ASN A O 1
ATOM 670 N N . LEU A 1 84 ? -12.356 -7.863 24.014 1.00 94.19 84 LEU A N 1
ATOM 671 C CA . LEU A 1 84 ? -12.694 -7.044 22.848 1.00 94.19 84 LEU A CA 1
ATOM 672 C C . LEU A 1 84 ? -11.621 -5.980 22.579 1.00 94.19 84 LEU A C 1
ATOM 674 O O . LEU A 1 84 ? -11.272 -5.724 21.428 1.00 94.19 84 LEU A O 1
ATOM 678 N N . SER A 1 85 ? -11.080 -5.364 23.633 1.00 94.50 85 SER A N 1
ATOM 679 C CA . SER A 1 85 ? -10.002 -4.377 23.502 1.00 94.50 85 SER A CA 1
ATOM 680 C C . SER A 1 85 ? -8.718 -5.017 22.970 1.00 94.50 85 SER A C 1
ATOM 682 O O . SER A 1 85 ? -8.066 -4.441 22.100 1.00 94.50 85 SER A O 1
ATOM 684 N N . GLU A 1 86 ? -8.355 -6.207 23.455 1.00 95.88 86 GLU A N 1
ATOM 685 C CA . GLU A 1 86 ? -7.203 -6.965 22.953 1.00 95.88 86 GLU A CA 1
ATOM 686 C C . GLU A 1 86 ? -7.361 -7.337 21.473 1.00 95.88 86 GLU A C 1
ATOM 688 O O . GLU A 1 86 ? -6.427 -7.144 20.691 1.00 95.88 86 GLU A O 1
ATOM 693 N N . GLU A 1 87 ? -8.546 -7.803 21.069 1.00 96.38 87 GLU A N 1
ATOM 694 C CA . GLU A 1 87 ? -8.864 -8.122 19.673 1.00 96.38 87 GLU A CA 1
ATOM 695 C C . GLU A 1 87 ? -8.719 -6.885 18.776 1.00 96.38 87 GLU A C 1
ATOM 697 O O . GLU A 1 87 ? -7.970 -6.912 17.798 1.00 96.38 87 GLU A O 1
ATOM 702 N N . GLN A 1 88 ? -9.329 -5.761 19.164 1.00 96.38 88 GLN A N 1
ATOM 703 C CA . GLN A 1 88 ? -9.241 -4.500 18.422 1.00 96.38 88 GLN A CA 1
ATOM 704 C C . GLN A 1 88 ? -7.803 -3.974 18.313 1.00 96.38 88 GLN A C 1
ATOM 706 O O . GLN A 1 88 ? -7.399 -3.485 17.257 1.00 96.38 88 GLN A O 1
ATOM 711 N N . ILE A 1 89 ? -7.003 -4.076 19.379 1.00 96.69 89 ILE A N 1
ATOM 712 C CA . ILE A 1 89 ? -5.585 -3.687 19.352 1.00 96.69 89 ILE A CA 1
ATOM 713 C C . ILE A 1 89 ? -4.794 -4.598 18.402 1.00 96.69 89 ILE A C 1
ATOM 715 O O . ILE A 1 89 ? -3.943 -4.117 17.651 1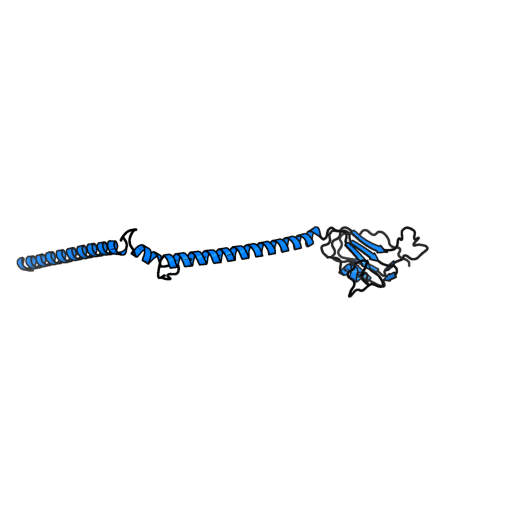.00 96.69 89 ILE A O 1
ATOM 719 N N . SER A 1 90 ? -5.079 -5.901 18.399 1.00 96.38 90 SER A N 1
ATOM 720 C CA . SER A 1 90 ? -4.442 -6.872 17.506 1.00 96.38 90 SER A CA 1
ATOM 721 C C . SER A 1 90 ? -4.760 -6.600 16.029 1.00 96.38 90 SER A C 1
ATOM 723 O O . SER A 1 90 ? -3.862 -6.580 15.179 1.00 96.38 90 SER A O 1
ATOM 725 N N . GLU A 1 91 ? -6.022 -6.293 15.720 1.00 96.94 91 GLU A N 1
ATOM 726 C CA . GLU A 1 91 ? -6.448 -5.867 14.383 1.00 96.94 91 GLU A CA 1
ATOM 727 C C . GLU A 1 91 ? -5.770 -4.557 13.959 1.00 96.94 91 GLU A C 1
ATOM 729 O O . GLU A 1 91 ? -5.273 -4.450 12.835 1.00 96.94 91 GLU A O 1
ATOM 734 N N . LEU A 1 92 ? -5.696 -3.566 14.855 1.00 96.88 92 LEU A N 1
ATOM 735 C CA . LEU A 1 92 ? -5.014 -2.296 14.590 1.00 96.88 92 LEU A CA 1
ATOM 736 C C . LEU A 1 92 ? -3.528 -2.495 14.272 1.00 96.88 92 LEU A C 1
ATOM 738 O O . LEU A 1 92 ? -3.039 -1.905 13.309 1.00 96.88 92 LEU A O 1
ATOM 742 N N . ASN A 1 93 ? -2.827 -3.345 15.027 1.00 95.69 93 ASN A N 1
ATOM 743 C CA . ASN A 1 93 ? -1.422 -3.669 14.765 1.00 95.69 93 ASN A CA 1
ATOM 744 C C . ASN A 1 93 ? -1.249 -4.328 13.390 1.00 95.69 93 ASN A C 1
ATOM 746 O O . ASN A 1 93 ? -0.399 -3.907 12.607 1.00 95.69 93 ASN A O 1
ATOM 750 N N . THR A 1 94 ? -2.114 -5.288 13.055 1.00 96.00 94 THR A N 1
ATOM 751 C CA . THR A 1 94 ? -2.095 -5.971 11.751 1.00 96.00 94 THR A CA 1
ATOM 752 C C . THR A 1 94 ? -2.318 -4.988 10.597 1.00 96.00 94 THR A C 1
ATOM 754 O O . THR A 1 94 ? -1.601 -5.005 9.593 1.00 96.00 94 THR A O 1
ATOM 757 N N . ASN A 1 95 ? -3.281 -4.077 10.749 1.00 96.62 95 ASN A N 1
ATOM 758 C CA . ASN A 1 95 ? -3.555 -3.034 9.763 1.00 96.62 95 ASN A CA 1
ATOM 759 C C . ASN A 1 95 ? -2.382 -2.053 9.627 1.00 96.62 95 ASN A C 1
ATOM 761 O O . ASN A 1 95 ? -2.049 -1.647 8.513 1.00 96.62 95 ASN A O 1
ATOM 765 N N . MET A 1 96 ? -1.737 -1.687 10.738 1.00 96.12 96 MET A N 1
ATOM 766 C CA . MET A 1 96 ? -0.570 -0.804 10.743 1.00 96.12 96 MET A CA 1
ATOM 767 C C . MET A 1 96 ? 0.627 -1.437 10.019 1.00 96.12 96 MET A C 1
ATOM 769 O O . MET A 1 96 ? 1.299 -0.755 9.241 1.00 96.12 96 MET A O 1
ATOM 773 N N . ASP A 1 97 ? 0.861 -2.736 10.211 1.00 95.50 97 ASP A N 1
ATOM 774 C CA . ASP A 1 97 ? 1.911 -3.476 9.508 1.00 95.50 97 ASP A CA 1
ATOM 775 C C . ASP A 1 97 ? 1.632 -3.558 8.001 1.00 95.50 97 ASP A C 1
ATOM 777 O O . ASP A 1 97 ? 2.505 -3.234 7.192 1.00 95.50 97 ASP A O 1
ATOM 781 N N . SER A 1 98 ? 0.394 -3.865 7.604 1.00 95.00 98 SER A N 1
ATOM 782 C CA . SER A 1 98 ? 0.001 -3.867 6.189 1.00 95.00 98 SER A CA 1
ATOM 783 C C . SER A 1 98 ? 0.142 -2.483 5.538 1.00 95.00 98 SER A C 1
ATOM 785 O O . SER A 1 98 ? 0.682 -2.359 4.436 1.00 95.00 98 SER A O 1
ATOM 787 N N . GLN A 1 99 ? -0.259 -1.409 6.227 1.00 95.25 99 GLN A N 1
ATOM 788 C CA . GLN A 1 99 ? -0.061 -0.037 5.741 1.00 95.25 99 GLN A CA 1
ATOM 789 C C . GLN A 1 99 ? 1.424 0.303 5.580 1.00 95.25 99 GLN A C 1
ATOM 791 O O . GLN A 1 99 ? 1.820 0.919 4.588 1.00 95.25 99 GLN A O 1
ATOM 796 N N . LYS A 1 100 ? 2.271 -0.120 6.523 1.00 96.12 100 LYS A N 1
ATOM 797 C CA . LYS A 1 100 ? 3.722 0.063 6.434 1.00 96.12 100 LYS A CA 1
ATOM 798 C C . LYS A 1 100 ? 4.304 -0.653 5.214 1.00 96.12 100 LYS A C 1
ATOM 800 O O . LYS A 1 100 ? 5.133 -0.068 4.516 1.00 96.12 100 LYS A O 1
ATOM 805 N N . GLU A 1 101 ? 3.862 -1.874 4.924 1.00 94.38 101 GLU A N 1
ATOM 806 C CA . GLU A 1 101 ? 4.269 -2.611 3.722 1.00 94.38 101 GLU A CA 1
ATOM 807 C C . GLU A 1 101 ? 3.842 -1.895 2.436 1.00 94.38 101 GLU A C 1
ATOM 809 O O . GLU A 1 101 ? 4.661 -1.721 1.531 1.00 94.38 101 GLU A O 1
ATOM 814 N N . GLN A 1 102 ? 2.601 -1.403 2.367 1.00 94.12 102 GLN A N 1
ATOM 815 C CA . GLN A 1 102 ? 2.115 -0.625 1.222 1.00 94.12 102 GLN A CA 1
ATOM 816 C C . GLN A 1 102 ? 2.952 0.641 0.997 1.00 94.12 102 GLN A C 1
ATOM 818 O O . GLN A 1 102 ? 3.373 0.917 -0.127 1.00 94.12 102 GLN A O 1
ATOM 823 N N . VAL A 1 103 ? 3.275 1.387 2.059 1.00 96.06 103 VAL A N 1
ATOM 824 C CA . VAL A 1 103 ? 4.150 2.568 1.970 1.00 96.06 103 VAL A CA 1
ATOM 825 C C . VAL A 1 103 ? 5.553 2.189 1.489 1.00 96.06 103 VAL A C 1
ATOM 827 O O . VAL A 1 103 ? 6.138 2.895 0.667 1.00 96.06 103 VAL A O 1
ATOM 830 N N . GLN A 1 104 ? 6.107 1.061 1.941 1.00 93.00 104 GLN A N 1
ATOM 831 C CA . GLN A 1 104 ? 7.399 0.578 1.448 1.00 93.00 104 GLN A CA 1
ATOM 832 C C . GLN A 1 104 ? 7.355 0.208 -0.041 1.00 93.00 104 GLN A C 1
ATOM 834 O O . GLN A 1 104 ? 8.301 0.512 -0.770 1.00 93.00 104 GLN A O 1
ATOM 839 N N . GLN A 1 105 ? 6.275 -0.419 -0.508 1.00 90.44 105 GLN A N 1
ATOM 840 C CA . GLN A 1 105 ? 6.077 -0.726 -1.928 1.00 90.44 105 GLN A CA 1
ATOM 841 C C . GLN A 1 105 ? 5.954 0.546 -2.776 1.00 90.44 105 GLN A C 1
ATOM 843 O O . GLN A 1 105 ? 6.578 0.641 -3.837 1.00 90.44 105 GLN A O 1
ATOM 848 N N . LEU A 1 106 ? 5.219 1.548 -2.287 1.00 90.81 106 LEU A N 1
ATOM 849 C CA . LEU A 1 106 ? 5.129 2.863 -2.922 1.00 90.81 106 LEU A CA 1
ATOM 850 C C . LEU A 1 106 ? 6.506 3.521 -3.016 1.00 90.81 106 LEU A C 1
ATOM 852 O O . LEU A 1 106 ? 6.904 3.942 -4.097 1.00 90.81 106 LEU A O 1
ATOM 856 N N . ASN A 1 107 ? 7.274 3.531 -1.924 1.00 86.00 107 ASN A N 1
ATOM 857 C CA . ASN A 1 107 ? 8.624 4.093 -1.917 1.00 86.00 107 ASN A CA 1
ATOM 858 C C . ASN A 1 107 ? 9.549 3.397 -2.923 1.00 86.00 107 ASN A C 1
ATOM 860 O O . ASN A 1 107 ? 10.286 4.078 -3.630 1.00 86.00 107 ASN A O 1
ATOM 864 N N . LYS A 1 108 ? 9.492 2.064 -3.040 1.00 80.50 108 LYS A N 1
ATOM 865 C CA . LYS A 1 108 ? 10.252 1.320 -4.060 1.00 80.50 108 LYS A CA 1
ATOM 866 C C . LYS A 1 108 ? 9.830 1.698 -5.478 1.00 80.50 108 LYS A C 1
ATOM 868 O O . LYS A 1 108 ? 10.690 1.937 -6.317 1.00 80.50 108 LYS A O 1
ATOM 873 N N . SER A 1 109 ? 8.528 1.799 -5.730 1.00 78.94 109 SER A N 1
ATOM 874 C CA . SER A 1 109 ? 7.997 2.191 -7.042 1.00 78.94 109 SER A CA 1
ATOM 875 C C . SER A 1 109 ? 8.433 3.612 -7.412 1.00 78.94 109 SER A C 1
ATOM 877 O O . SER A 1 109 ? 8.897 3.857 -8.520 1.00 78.94 109 SER A O 1
ATOM 879 N N . VAL A 1 110 ? 8.379 4.545 -6.456 1.00 80.12 110 VAL A N 1
ATOM 880 C CA . VAL A 1 110 ? 8.877 5.917 -6.621 1.00 80.12 110 VAL A CA 1
ATOM 881 C C . VAL A 1 110 ? 10.388 5.931 -6.861 1.00 80.12 110 VAL A C 1
ATOM 883 O O . VAL A 1 110 ? 10.852 6.636 -7.746 1.00 80.12 110 VAL A O 1
ATOM 886 N N . GLN A 1 111 ? 11.170 5.130 -6.134 1.00 70.94 111 GLN A N 1
ATOM 887 C CA . GLN A 1 111 ? 12.611 5.002 -6.373 1.00 70.94 111 GLN A CA 1
ATOM 888 C C . GLN A 1 111 ? 12.929 4.412 -7.748 1.00 70.94 111 GLN A C 1
ATOM 890 O O . GLN A 1 111 ? 13.883 4.854 -8.372 1.00 70.94 111 GLN A O 1
ATOM 895 N N . GLN A 1 112 ? 12.145 3.465 -8.257 1.00 67.19 112 GLN A N 1
ATOM 896 C CA . GLN A 1 112 ? 12.299 2.980 -9.632 1.00 67.19 112 GLN A CA 1
ATOM 897 C C . GLN A 1 112 ? 11.975 4.084 -10.647 1.00 67.19 112 GLN A C 1
ATOM 899 O O . GLN A 1 112 ? 12.696 4.245 -11.626 1.00 67.19 112 GLN A O 1
ATOM 904 N N . ILE A 1 113 ? 10.953 4.896 -10.369 1.00 69.19 113 ILE A N 1
ATOM 905 C CA . ILE A 1 113 ? 10.555 6.058 -11.177 1.00 69.19 113 ILE A CA 1
ATOM 906 C C . ILE A 1 113 ? 11.570 7.208 -11.140 1.00 69.19 113 ILE A C 1
ATOM 908 O O . ILE A 1 113 ? 11.704 7.933 -12.118 1.00 69.19 113 ILE A O 1
ATOM 912 N N . ILE A 1 114 ? 12.283 7.404 -10.035 1.00 66.25 114 ILE A N 1
ATOM 913 C CA . ILE A 1 114 ? 13.208 8.535 -9.883 1.00 66.25 114 ILE A CA 1
ATOM 914 C C . ILE A 1 114 ? 14.661 8.108 -10.122 1.00 66.25 114 ILE A C 1
ATOM 916 O O . ILE A 1 114 ? 15.402 8.795 -10.814 1.00 66.25 114 ILE A O 1
ATOM 920 N N . GLY A 1 115 ? 15.080 6.982 -9.548 1.00 56.56 115 GLY A N 1
ATOM 921 C CA . GLY A 1 115 ? 16.458 6.485 -9.572 1.00 56.56 115 GLY A CA 1
ATOM 922 C C . GLY A 1 115 ? 16.767 5.477 -10.681 1.00 56.56 115 GLY A C 1
ATOM 923 O O . GLY A 1 115 ? 17.934 5.282 -10.991 1.00 56.56 115 GLY A O 1
ATOM 924 N N . GLY A 1 116 ? 15.763 4.848 -11.303 1.00 57.97 116 GLY A N 1
ATOM 925 C CA . GLY A 1 116 ? 15.979 3.893 -12.402 1.00 57.97 116 GLY A CA 1
ATOM 926 C C . GLY A 1 116 ? 16.229 4.542 -13.767 1.00 57.97 116 GLY A C 1
ATOM 927 O O . GLY A 1 116 ? 16.674 3.876 -14.695 1.00 57.97 116 GLY A O 1
ATOM 928 N N . TYR A 1 117 ? 15.958 5.840 -13.892 1.00 60.28 117 TYR A N 1
ATOM 929 C CA . TYR A 1 117 ? 15.884 6.533 -15.179 1.00 60.28 117 TYR A CA 1
ATOM 930 C C . TYR A 1 117 ? 17.020 7.534 -15.425 1.00 60.28 117 TYR A C 1
ATOM 932 O O . TYR A 1 117 ? 17.015 8.203 -16.460 1.00 60.28 117 TYR A O 1
ATOM 940 N N . SER A 1 118 ? 17.992 7.637 -14.509 1.00 63.94 118 SER A N 1
ATOM 941 C CA . SER A 1 118 ? 19.250 8.373 -14.721 1.00 63.94 118 SER A CA 1
ATOM 942 C C . SER A 1 118 ? 20.354 7.516 -15.346 1.00 63.94 118 SER A C 1
ATOM 944 O O . SER A 1 118 ? 21.322 8.065 -15.870 1.00 63.94 118 SER A O 1
ATOM 946 N N . GLU A 1 119 ? 20.232 6.187 -15.286 1.00 77.12 119 GLU A N 1
ATOM 947 C CA . GLU A 1 119 ? 21.210 5.277 -15.883 1.00 77.12 119 GLU A CA 1
ATOM 948 C C . GLU A 1 119 ? 21.149 5.324 -17.419 1.00 77.12 119 GLU A C 1
ATOM 950 O O . GLU A 1 119 ? 20.069 5.520 -17.992 1.00 77.12 119 GLU A O 1
ATOM 955 N N . PRO A 1 120 ? 22.288 5.149 -18.114 1.00 85.44 120 PRO A N 1
ATOM 956 C CA . PRO A 1 120 ? 22.293 5.058 -19.564 1.00 85.44 120 PRO A CA 1
ATOM 957 C C . PRO A 1 120 ? 21.459 3.869 -20.057 1.00 85.44 120 PRO A C 1
ATOM 959 O O . PRO A 1 120 ? 21.698 2.723 -19.676 1.00 85.44 120 PRO A O 1
ATOM 962 N N . ILE A 1 121 ? 20.512 4.129 -20.954 1.00 89.38 121 ILE A N 1
ATOM 963 C CA . ILE A 1 121 ? 19.707 3.100 -21.613 1.00 89.38 121 ILE A CA 1
ATOM 964 C C . ILE A 1 121 ? 20.429 2.642 -22.874 1.00 89.38 121 ILE A C 1
ATOM 966 O O . ILE A 1 121 ? 20.756 3.459 -23.734 1.00 89.38 121 ILE A O 1
ATOM 970 N N . ASN A 1 122 ? 20.630 1.332 -23.007 1.00 92.94 122 ASN A N 1
ATOM 971 C CA . ASN A 1 122 ? 21.153 0.705 -24.215 1.00 92.94 122 ASN A CA 1
ATOM 972 C C . ASN A 1 122 ? 20.082 -0.216 -24.805 1.00 92.94 122 ASN A C 1
ATOM 974 O O . ASN A 1 122 ? 19.598 -1.103 -24.110 1.00 92.94 122 ASN A O 1
ATOM 978 N N . MET A 1 123 ? 19.731 0.002 -26.070 1.00 95.62 123 MET A N 1
ATOM 979 C CA . MET A 1 123 ? 18.815 -0.847 -26.836 1.00 95.62 123 MET A CA 1
ATOM 980 C C . MET A 1 123 ? 19.554 -1.418 -28.040 1.00 95.62 123 MET A C 1
ATOM 982 O O . MET A 1 123 ? 20.284 -0.683 -28.701 1.00 95.62 123 MET A O 1
ATOM 986 N N . TYR A 1 124 ? 19.353 -2.694 -28.351 1.00 97.56 124 TYR A N 1
ATOM 987 C CA . TYR A 1 124 ? 20.029 -3.384 -29.448 1.00 97.56 124 TYR A CA 1
ATOM 988 C C . TYR A 1 124 ? 19.039 -3.791 -30.541 1.00 97.56 124 TYR A C 1
ATOM 990 O O . TYR A 1 124 ? 17.938 -4.273 -30.262 1.00 97.56 124 TYR A O 1
ATOM 998 N N . VAL A 1 125 ? 19.445 -3.602 -31.797 1.00 97.94 125 VAL A N 1
ATOM 999 C CA . VAL A 1 125 ? 18.665 -3.902 -33.003 1.00 97.94 125 VAL A CA 1
ATOM 1000 C C . VAL A 1 125 ? 19.509 -4.751 -33.949 1.00 97.94 125 VAL A C 1
ATOM 1002 O O . VAL A 1 125 ? 20.652 -4.402 -34.234 1.00 97.94 125 VAL A O 1
ATOM 1005 N N . SER A 1 126 ? 18.949 -5.844 -34.468 1.00 97.00 126 SER A N 1
ATOM 1006 C CA . SER A 1 126 ? 19.603 -6.692 -35.472 1.00 97.00 126 SER A CA 1
ATOM 1007 C C . SER A 1 126 ? 18.594 -7.296 -36.442 1.00 97.00 126 SER A C 1
ATOM 1009 O O . SER A 1 126 ? 17.456 -7.586 -36.082 1.00 97.00 126 SER A O 1
ATOM 1011 N N . LYS A 1 127 ? 19.030 -7.580 -37.675 1.00 96.19 127 LYS A N 1
ATOM 1012 C CA . LYS A 1 127 ? 18.227 -8.302 -38.679 1.00 96.19 127 LYS A CA 1
ATOM 1013 C C . LYS A 1 127 ? 17.853 -9.727 -38.279 1.00 96.19 127 LYS A C 1
ATOM 1015 O O . LYS A 1 127 ? 16.907 -10.270 -38.841 1.00 96.19 127 LYS A O 1
ATOM 1020 N N . ASN A 1 128 ? 18.566 -10.302 -37.315 1.00 96.25 128 ASN A N 1
ATOM 1021 C CA . ASN A 1 128 ? 18.252 -11.607 -36.736 1.00 96.25 128 ASN A CA 1
ATOM 1022 C C . ASN A 1 128 ? 17.439 -11.496 -35.430 1.00 96.25 128 ASN A C 1
ATOM 1024 O O . ASN A 1 128 ? 17.166 -12.514 -34.796 1.00 96.25 128 ASN A O 1
ATOM 1028 N N . GLY A 1 129 ? 17.086 -10.274 -35.014 1.00 96.12 129 GLY A N 1
ATOM 1029 C CA . GLY A 1 129 ? 16.271 -9.994 -33.835 1.00 96.12 129 GLY A CA 1
ATOM 1030 C C . GLY A 1 129 ? 14.781 -10.278 -34.039 1.00 96.12 129 GLY A C 1
ATOM 1031 O O . GLY A 1 129 ? 14.355 -10.844 -35.048 1.00 96.12 129 GLY A O 1
ATOM 1032 N N . SER A 1 130 ? 13.964 -9.874 -33.066 1.00 96.75 130 SER A N 1
ATOM 1033 C CA . SER A 1 130 ? 12.509 -10.078 -33.094 1.00 96.75 130 SER A CA 1
ATOM 1034 C C . SER A 1 130 ? 11.771 -8.935 -32.406 1.00 96.75 130 SER A C 1
ATOM 1036 O O . SER A 1 130 ? 12.073 -8.603 -31.267 1.00 96.75 130 SER A O 1
ATOM 1038 N N . ASP A 1 131 ? 10.746 -8.379 -33.051 1.00 97.00 131 ASP A N 1
ATOM 1039 C CA . ASP A 1 131 ? 9.880 -7.354 -32.439 1.00 97.00 131 ASP A CA 1
ATOM 1040 C C . ASP A 1 131 ? 8.780 -7.947 -31.545 1.00 97.00 131 ASP A C 1
ATOM 1042 O O . ASP A 1 131 ? 8.059 -7.217 -30.871 1.00 97.00 131 ASP A O 1
ATOM 1046 N N . ILE A 1 132 ? 8.626 -9.276 -31.552 1.00 94.94 132 ILE A N 1
ATOM 1047 C CA . ILE A 1 132 ? 7.627 -9.988 -30.741 1.00 94.94 132 ILE A CA 1
ATOM 1048 C C . ILE A 1 132 ? 8.271 -10.563 -29.477 1.00 94.94 132 ILE A C 1
ATOM 1050 O O . ILE A 1 132 ? 7.662 -10.558 -28.411 1.00 94.94 132 ILE A O 1
ATOM 1054 N N . SER A 1 133 ? 9.485 -11.103 -29.605 1.00 94.00 133 SER A N 1
ATOM 1055 C CA . SER A 1 133 ? 10.174 -11.839 -28.536 1.00 94.00 133 SER A CA 1
ATOM 1056 C C . SER A 1 133 ? 11.517 -11.236 -28.126 1.00 94.00 133 SER A C 1
ATOM 1058 O O . SER A 1 133 ? 12.140 -11.759 -27.202 1.00 94.00 133 SER A O 1
ATOM 1060 N N . GLY A 1 134 ? 11.992 -10.208 -28.834 1.00 94.00 134 GLY A N 1
ATOM 1061 C CA . GLY A 1 134 ? 13.144 -9.415 -28.417 1.00 94.00 134 GLY A CA 1
ATOM 1062 C C . GLY A 1 134 ? 12.773 -8.518 -27.242 1.00 94.00 134 GLY A C 1
ATOM 1063 O O . GLY A 1 134 ? 11.630 -8.080 -27.127 1.00 94.00 134 GLY A O 1
ATOM 1064 N N . ASP A 1 135 ? 13.735 -8.273 -26.361 1.00 92.75 135 ASP A N 1
ATOM 1065 C CA . ASP A 1 135 ? 13.597 -7.361 -25.220 1.00 92.75 135 ASP A CA 1
ATOM 1066 C C . ASP A 1 135 ? 14.520 -6.136 -25.335 1.00 92.75 135 ASP A C 1
ATOM 1068 O O . ASP A 1 135 ? 14.525 -5.278 -24.454 1.00 92.75 135 ASP A O 1
ATOM 1072 N N . GLY A 1 136 ? 15.278 -6.035 -26.432 1.00 91.88 136 GLY A N 1
ATOM 1073 C CA . GLY A 1 136 ? 16.199 -4.934 -26.687 1.00 91.88 136 GLY A CA 1
ATOM 1074 C C . GLY A 1 136 ? 17.564 -5.104 -26.031 1.00 91.88 136 GLY A C 1
ATOM 1075 O O . GLY A 1 136 ? 18.385 -4.200 -26.156 1.00 91.88 136 GLY A O 1
ATOM 1076 N N . SER A 1 137 ? 17.833 -6.236 -25.375 1.00 95.44 137 SER A N 1
ATOM 1077 C CA . SER A 1 137 ? 19.177 -6.613 -24.924 1.00 95.44 137 SER A CA 1
ATOM 1078 C C . SER A 1 137 ? 20.058 -7.101 -26.080 1.00 95.44 137 SER A C 1
ATOM 1080 O O . SER A 1 137 ? 19.567 -7.453 -27.152 1.00 95.44 137 SER A O 1
ATOM 1082 N N . GLU A 1 138 ? 21.372 -7.171 -25.856 1.00 95.44 138 GLU A N 1
ATOM 1083 C CA . GLU A 1 138 ? 22.329 -7.698 -26.840 1.00 95.44 138 GLU A CA 1
ATOM 1084 C C . GLU A 1 138 ? 22.050 -9.169 -27.209 1.00 95.44 138 GLU A C 1
ATOM 1086 O O . GLU A 1 138 ? 22.217 -9.559 -28.362 1.00 95.44 138 GLU A O 1
ATOM 1091 N N . GLU A 1 139 ? 21.565 -9.978 -26.258 1.00 96.38 139 GLU A N 1
ATOM 1092 C CA . GLU A 1 139 ? 21.217 -11.389 -26.490 1.00 96.38 139 GLU A CA 1
ATOM 1093 C C . GLU A 1 139 ? 19.891 -11.560 -27.247 1.00 96.38 139 GLU A C 1
ATOM 1095 O O . GLU A 1 139 ? 19.705 -12.542 -27.971 1.00 96.38 139 GLU A O 1
ATOM 1100 N N . LYS A 1 140 ? 18.952 -10.622 -27.068 1.00 96.69 140 LYS A N 1
ATOM 1101 C CA . LYS A 1 140 ? 17.614 -10.648 -27.674 1.00 96.69 140 LYS A CA 1
ATOM 1102 C C . LYS A 1 140 ? 17.257 -9.283 -28.275 1.00 96.69 140 LYS A C 1
ATOM 1104 O O . LYS A 1 140 ? 16.331 -8.615 -27.796 1.00 96.69 140 LYS A O 1
ATOM 1109 N N . PRO A 1 141 ? 17.956 -8.875 -29.347 1.00 97.69 141 PRO A N 1
ATOM 1110 C CA . PRO A 1 141 ? 17.746 -7.574 -29.959 1.00 97.69 141 PRO A CA 1
ATOM 1111 C C . PRO A 1 141 ? 16.372 -7.487 -30.630 1.00 97.69 141 PRO A C 1
ATOM 1113 O O . PRO A 1 141 ? 15.788 -8.492 -31.059 1.00 97.69 141 PRO A O 1
ATOM 1116 N N . PHE A 1 142 ? 15.875 -6.263 -30.777 1.00 98.19 142 PHE A N 1
ATOM 1117 C CA . PHE A 1 142 ? 14.710 -5.988 -31.613 1.00 98.19 142 PHE A CA 1
ATOM 1118 C C . PHE A 1 142 ? 15.048 -6.167 -33.098 1.00 98.19 142 PHE A C 1
ATOM 1120 O O . PHE A 1 142 ? 16.209 -6.067 -33.503 1.00 98.19 142 PHE A O 1
ATOM 1127 N N . LEU A 1 143 ? 14.034 -6.440 -33.920 1.00 97.69 143 LEU A N 1
ATOM 1128 C CA . LEU A 1 143 ? 14.205 -6.563 -35.369 1.00 97.69 143 LEU A CA 1
ATOM 1129 C C . LEU A 1 143 ? 14.227 -5.186 -36.047 1.00 97.69 143 LEU A C 1
ATOM 1131 O O . LEU A 1 143 ? 14.942 -4.988 -37.035 1.00 97.69 143 LEU A O 1
ATOM 1135 N N . THR A 1 144 ? 13.440 -4.245 -35.524 1.00 97.56 144 THR A N 1
ATOM 1136 C CA . THR A 1 144 ? 13.261 -2.902 -36.087 1.00 97.56 144 THR A CA 1
ATOM 1137 C C . THR A 1 144 ? 13.742 -1.801 -35.149 1.00 97.56 144 THR A C 1
ATOM 1139 O O . THR A 1 144 ? 13.665 -1.901 -33.920 1.00 97.56 144 THR A O 1
ATOM 1142 N N . ILE A 1 145 ? 14.216 -0.703 -35.743 1.00 97.31 145 ILE A N 1
ATOM 1143 C CA . ILE A 1 145 ? 14.669 0.477 -34.997 1.00 97.31 145 ILE A CA 1
ATOM 1144 C C . ILE A 1 145 ? 13.470 1.150 -34.326 1.00 97.31 145 ILE A C 1
ATOM 1146 O O . ILE A 1 145 ? 13.566 1.563 -33.171 1.00 97.31 145 ILE A O 1
ATOM 1150 N N . GLN A 1 146 ? 12.319 1.221 -35.006 1.00 96.62 146 GLN A N 1
ATOM 1151 C CA . GLN A 1 146 ? 11.120 1.816 -34.412 1.00 96.62 146 GLN A CA 1
ATOM 1152 C C . GLN A 1 146 ? 10.653 1.057 -33.162 1.00 96.62 146 GLN A C 1
ATOM 1154 O O . GLN A 1 146 ? 10.220 1.689 -32.199 1.00 96.62 146 GLN A O 1
ATOM 1159 N N . THR A 1 147 ? 10.758 -0.276 -33.139 1.00 96.38 147 THR A N 1
ATOM 1160 C CA . THR A 1 147 ? 10.399 -1.062 -31.949 1.00 96.38 147 THR A CA 1
ATOM 1161 C C . THR A 1 147 ? 11.340 -0.765 -30.790 1.00 96.38 147 THR A C 1
ATOM 1163 O O . THR A 1 147 ? 10.865 -0.558 -29.674 1.00 96.38 147 THR A O 1
ATOM 1166 N N . ALA A 1 148 ? 12.645 -0.634 -31.044 1.00 95.50 148 ALA A N 1
ATOM 1167 C CA . ALA A 1 148 ? 13.588 -0.193 -30.019 1.00 95.50 148 ALA A CA 1
ATOM 1168 C C . ALA A 1 148 ? 13.224 1.192 -29.465 1.00 95.50 148 ALA A C 1
ATOM 1170 O O . ALA A 1 148 ? 13.169 1.363 -28.252 1.00 95.50 148 ALA A O 1
ATOM 1171 N N . VAL A 1 149 ? 12.901 2.156 -30.337 1.00 93.50 149 VAL A N 1
ATOM 1172 C CA . VAL A 1 149 ? 12.482 3.509 -29.932 1.00 93.50 149 VAL A CA 1
ATOM 1173 C C . VAL A 1 149 ? 11.199 3.484 -29.096 1.00 93.50 149 VAL A C 1
ATOM 1175 O O . VAL A 1 149 ? 11.128 4.143 -28.063 1.00 93.50 149 VAL A O 1
ATOM 1178 N N . ASN A 1 150 ? 10.196 2.706 -29.507 1.00 92.81 150 ASN A N 1
ATOM 1179 C CA . ASN A 1 150 ? 8.906 2.610 -28.815 1.00 92.81 150 ASN A CA 1
ATOM 1180 C C . ASN A 1 150 ? 9.008 1.967 -27.425 1.00 92.81 150 ASN A C 1
ATOM 1182 O O . ASN A 1 150 ? 8.145 2.208 -26.584 1.00 92.81 150 ASN A O 1
ATOM 1186 N N . ASN A 1 151 ? 10.035 1.147 -27.189 1.00 90.31 151 ASN A N 1
ATOM 1187 C CA . ASN A 1 151 ? 10.290 0.508 -25.897 1.00 90.31 151 ASN A CA 1
ATOM 1188 C C . ASN A 1 151 ? 11.158 1.365 -24.963 1.00 90.31 151 ASN A C 1
ATOM 1190 O O . ASN A 1 151 ? 11.452 0.949 -23.842 1.00 90.31 151 ASN A O 1
ATOM 1194 N N . ILE A 1 152 ? 11.558 2.568 -25.386 1.00 88.44 152 ILE A N 1
ATOM 1195 C CA . ILE A 1 152 ? 12.236 3.509 -24.499 1.00 88.44 152 ILE A CA 1
ATOM 1196 C C . ILE A 1 152 ? 11.223 4.059 -23.484 1.00 88.44 152 ILE A C 1
ATOM 1198 O O . ILE A 1 152 ? 10.166 4.566 -23.868 1.00 88.44 152 ILE A O 1
ATOM 1202 N N . PRO A 1 153 ? 11.549 4.035 -22.183 1.00 84.06 153 PRO A N 1
ATOM 1203 C CA . PRO A 1 153 ? 10.719 4.651 -21.160 1.00 84.06 153 PRO A CA 1
ATOM 1204 C C . PRO A 1 153 ? 10.532 6.161 -21.371 1.00 84.06 153 PRO A C 1
ATOM 1206 O O . PRO A 1 153 ? 11.494 6.912 -21.520 1.00 84.06 153 PRO A O 1
ATOM 1209 N N . LEU A 1 154 ? 9.283 6.628 -21.303 1.00 78.25 154 LEU A N 1
ATOM 1210 C CA . LEU A 1 154 ? 8.917 8.034 -21.549 1.00 78.25 154 LEU A CA 1
ATOM 1211 C C . LEU A 1 154 ? 9.528 9.029 -20.542 1.00 78.25 154 LEU A C 1
ATOM 1213 O O . LEU A 1 154 ? 9.722 10.205 -20.851 1.00 78.25 154 LEU A O 1
ATOM 1217 N N . ILE A 1 155 ? 9.804 8.559 -19.325 1.00 72.12 155 ILE A N 1
ATOM 1218 C CA . ILE A 1 155 ? 10.274 9.361 -18.184 1.00 72.12 155 ILE A CA 1
ATOM 1219 C C . ILE A 1 155 ? 11.781 9.217 -17.936 1.00 72.12 155 ILE A C 1
ATOM 1221 O O . ILE A 1 155 ? 12.259 9.465 -16.831 1.00 72.12 155 ILE A O 1
ATOM 1225 N N . THR A 1 156 ? 12.536 8.824 -18.964 1.00 73.94 156 THR A N 1
ATOM 1226 C CA . THR A 1 156 ? 13.996 8.787 -18.888 1.00 73.94 156 THR A CA 1
ATOM 1227 C C . THR A 1 156 ? 14.599 10.178 -18.714 1.00 73.94 156 THR A C 1
ATOM 1229 O O . THR A 1 156 ? 14.110 11.170 -19.243 1.00 73.94 156 THR A O 1
ATOM 1232 N N . THR A 1 157 ? 15.677 10.266 -17.939 1.00 73.19 157 THR A N 1
ATOM 1233 C CA . THR A 1 157 ? 16.515 11.475 -17.850 1.00 73.19 157 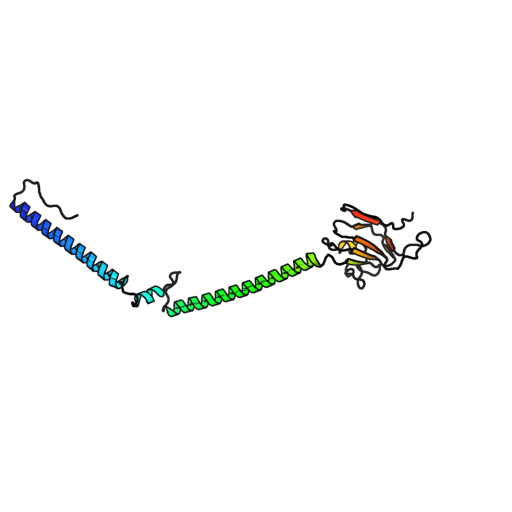THR A CA 1
ATOM 1234 C C . THR A 1 157 ? 17.978 11.197 -18.201 1.00 73.19 157 THR A C 1
ATOM 1236 O O . THR A 1 157 ? 18.723 12.128 -18.498 1.00 73.19 157 THR A O 1
ATOM 1239 N N . GLY A 1 158 ? 18.384 9.926 -18.253 1.00 80.12 158 GLY A N 1
ATOM 1240 C CA . GLY A 1 158 ? 19.699 9.473 -18.697 1.00 80.12 158 GLY A CA 1
ATOM 1241 C C . GLY A 1 158 ? 19.948 9.602 -20.205 1.00 80.12 158 GLY A C 1
ATOM 1242 O O . GLY A 1 158 ? 19.132 10.117 -20.977 1.00 80.12 158 GLY A O 1
ATOM 1243 N N . SER A 1 159 ? 21.125 9.134 -20.623 1.00 88.25 159 SER A N 1
ATOM 1244 C CA . SER A 1 159 ? 21.507 9.021 -22.035 1.00 88.25 159 SER A CA 1
ATOM 1245 C C . SER A 1 159 ? 20.932 7.746 -22.644 1.00 88.25 159 SER A C 1
ATOM 1247 O O . SER A 1 159 ? 20.982 6.689 -22.028 1.00 88.25 159 SER A O 1
ATOM 1249 N N . ILE A 1 160 ? 20.442 7.821 -23.872 1.00 91.44 160 ILE A N 1
ATOM 1250 C CA . ILE A 1 160 ? 19.910 6.689 -24.628 1.00 91.44 160 ILE A CA 1
ATOM 1251 C C . ILE A 1 160 ? 20.871 6.374 -25.770 1.00 91.44 160 ILE A C 1
ATOM 1253 O O . ILE A 1 160 ? 21.263 7.270 -26.516 1.00 91.44 160 ILE A O 1
ATOM 1257 N N . THR A 1 161 ? 21.213 5.100 -25.943 1.00 94.31 161 THR A N 1
ATOM 1258 C CA . THR A 1 161 ? 21.946 4.600 -27.109 1.00 94.31 161 THR A CA 1
ATOM 1259 C C . THR A 1 161 ? 21.203 3.430 -27.742 1.00 94.31 161 THR A C 1
ATOM 1261 O O . THR A 1 161 ? 20.936 2.425 -27.088 1.00 94.31 161 THR A O 1
ATOM 1264 N N . VAL A 1 162 ? 20.892 3.549 -29.030 1.00 95.88 162 VAL A N 1
ATOM 1265 C CA . VAL A 1 162 ? 20.392 2.462 -29.870 1.00 95.88 162 VAL A CA 1
ATOM 1266 C C . VAL A 1 162 ? 21.560 1.927 -30.696 1.00 95.88 162 VAL A C 1
ATOM 1268 O O . VAL A 1 162 ? 22.079 2.612 -31.583 1.00 95.88 162 VAL A O 1
ATOM 1271 N N . TRP A 1 163 ? 21.980 0.711 -30.372 1.00 96.62 163 TRP A N 1
ATOM 1272 C CA . TRP A 1 163 ? 23.023 -0.050 -31.040 1.00 96.62 163 TRP A CA 1
ATOM 1273 C C . TRP A 1 163 ? 22.419 -0.868 -32.174 1.00 96.62 163 TRP A C 1
ATOM 1275 O O . TRP A 1 163 ? 21.488 -1.641 -31.960 1.00 96.62 163 TRP A O 1
ATOM 1285 N N . ILE A 1 164 ? 22.942 -0.694 -33.383 1.00 96.44 164 ILE A N 1
ATOM 1286 C CA . ILE A 1 164 ? 22.395 -1.331 -34.581 1.00 96.44 164 ILE A CA 1
ATOM 1287 C C . ILE A 1 164 ? 23.447 -2.242 -35.211 1.00 96.44 164 ILE A C 1
ATOM 1289 O O . ILE A 1 164 ? 24.558 -1.815 -35.519 1.00 96.44 164 ILE A O 1
ATOM 1293 N N . ASP A 1 165 ? 23.086 -3.500 -35.414 1.00 95.75 165 ASP A N 1
ATOM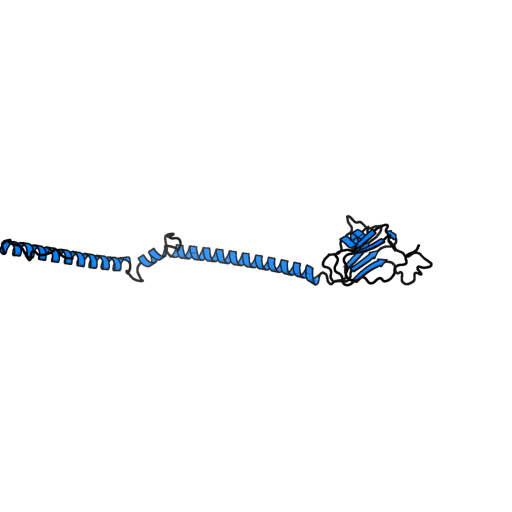 1294 C CA . ASP A 1 165 ? 23.871 -4.455 -36.188 1.00 95.75 165 ASP A CA 1
ATOM 1295 C C . ASP A 1 165 ? 23.836 -4.109 -37.685 1.00 95.75 165 ASP A C 1
ATOM 1297 O O . ASP A 1 165 ? 22.841 -3.576 -38.195 1.00 95.75 165 ASP A O 1
ATOM 1301 N N . SER A 1 166 ? 24.918 -4.430 -38.391 1.00 92.69 166 SER A N 1
ATOM 1302 C CA . SER A 1 166 ? 25.109 -4.114 -39.805 1.00 92.69 166 SER A CA 1
ATOM 1303 C C . SER A 1 166 ? 23.910 -4.536 -40.663 1.00 92.69 166 SER A C 1
ATOM 1305 O O . SER A 1 166 ? 23.421 -5.665 -40.597 1.00 92.69 166 SER A O 1
ATOM 1307 N N . GLY A 1 167 ? 23.420 -3.627 -41.509 1.00 92.25 167 GLY A N 1
ATOM 1308 C CA . GLY A 1 167 ? 22.285 -3.918 -42.379 1.00 92.25 167 GLY A CA 1
ATOM 1309 C C . GLY A 1 167 ? 21.540 -2.704 -42.927 1.00 92.25 167 GLY A C 1
ATOM 1310 O O . GLY A 1 167 ? 21.790 -1.550 -42.579 1.00 92.25 167 GLY A O 1
ATOM 1311 N N . VAL A 1 168 ? 20.575 -2.995 -43.805 1.00 93.94 168 VAL A N 1
ATOM 1312 C CA . VAL A 1 168 ? 19.693 -1.998 -44.429 1.00 93.94 168 VAL A CA 1
ATOM 1313 C C . VAL A 1 168 ? 18.320 -2.025 -43.760 1.00 93.94 168 VAL A C 1
ATOM 1315 O O . VAL A 1 168 ? 17.573 -3.001 -43.862 1.00 93.94 168 VAL A O 1
ATOM 1318 N N . TYR A 1 169 ? 17.963 -0.941 -43.084 1.00 95.19 169 TYR A N 1
ATOM 1319 C CA . TYR A 1 169 ? 16.708 -0.748 -42.362 1.00 95.19 169 TYR A CA 1
ATOM 1320 C C . TYR A 1 169 ? 15.828 0.229 -43.144 1.00 95.19 169 TYR A C 1
ATOM 1322 O O . TYR A 1 169 ? 15.994 1.448 -43.100 1.00 95.19 169 TYR A O 1
ATOM 1330 N N . LEU A 1 170 ? 14.893 -0.326 -43.918 1.00 94.75 170 LEU A N 1
ATOM 1331 C CA . LEU A 1 170 ? 13.967 0.431 -44.765 1.00 94.75 170 LEU A CA 1
ATOM 1332 C C . LEU A 1 170 ? 12.787 0.993 -43.953 1.00 94.75 170 LEU A C 1
ATOM 1334 O O . LEU A 1 170 ? 11.635 0.787 -44.329 1.00 94.75 170 LEU A O 1
ATOM 1338 N N . GLU A 1 171 ? 13.093 1.691 -42.862 1.00 93.94 171 GLU A N 1
ATOM 1339 C CA . GLU A 1 171 ? 12.148 2.213 -41.871 1.00 93.94 171 GLU A CA 1
ATOM 1340 C C . GLU A 1 171 ? 12.132 3.745 -41.856 1.00 93.94 171 GLU A C 1
ATOM 1342 O O . GLU A 1 171 ? 13.169 4.389 -42.029 1.00 93.94 171 GLU A O 1
ATOM 1347 N N . ASP A 1 172 ? 10.954 4.313 -41.604 1.00 94.12 172 ASP A N 1
ATOM 1348 C CA . ASP A 1 172 ? 10.766 5.735 -41.324 1.00 94.12 172 ASP A CA 1
ATOM 1349 C C . ASP A 1 172 ? 10.659 5.913 -39.801 1.00 94.12 172 ASP A C 1
ATOM 1351 O O . ASP A 1 172 ? 9.571 5.844 -39.230 1.00 94.12 172 ASP A O 1
ATOM 1355 N N . VAL A 1 173 ? 11.809 6.064 -39.135 1.00 94.75 173 VAL A N 1
ATOM 1356 C CA . VAL A 1 173 ? 11.901 6.071 -37.668 1.00 94.75 173 VAL A CA 1
ATOM 1357 C C . VAL A 1 173 ? 11.423 7.412 -37.119 1.00 94.75 173 VAL A C 1
ATOM 1359 O O . VAL A 1 173 ? 11.955 8.464 -37.474 1.00 94.75 173 VAL A O 1
ATOM 1362 N N . MET A 1 174 ? 10.448 7.378 -36.216 1.00 93.38 174 MET A N 1
ATOM 1363 C CA . MET A 1 174 ? 9.905 8.538 -35.522 1.00 93.38 174 MET A CA 1
ATOM 1364 C C . MET A 1 174 ? 10.236 8.472 -34.034 1.00 93.38 174 MET A C 1
ATOM 1366 O O . MET A 1 174 ? 9.816 7.560 -33.321 1.00 93.38 174 MET A O 1
ATOM 1370 N N . ILE A 1 175 ? 10.960 9.485 -33.569 1.00 91.69 175 ILE A N 1
ATOM 1371 C CA . ILE A 1 175 ? 11.297 9.703 -32.167 1.00 91.69 175 ILE A CA 1
ATOM 1372 C C . ILE A 1 175 ? 10.469 10.902 -31.708 1.00 91.69 175 ILE A C 1
ATOM 1374 O O . ILE A 1 175 ? 10.569 11.982 -32.291 1.00 91.69 175 ILE A O 1
ATOM 1378 N N . GLN A 1 176 ? 9.618 10.705 -30.703 1.00 88.81 176 GLN A N 1
ATOM 1379 C CA . GLN A 1 176 ? 8.673 11.720 -30.234 1.00 88.81 176 GLN A CA 1
ATOM 1380 C C . GLN A 1 176 ? 8.378 11.553 -28.744 1.00 88.81 176 GLN A C 1
ATOM 1382 O O . GLN A 1 176 ? 8.342 10.430 -28.248 1.00 88.81 176 GLN A O 1
ATOM 1387 N N . ASN A 1 177 ? 8.105 12.663 -28.055 1.00 82.56 177 ASN A N 1
ATOM 1388 C CA . ASN A 1 177 ? 7.609 12.685 -26.671 1.00 82.56 177 ASN A CA 1
ATOM 1389 C C . ASN A 1 177 ? 8.482 11.919 -25.653 1.00 82.56 177 ASN A C 1
ATOM 1391 O O . ASN A 1 177 ? 7.959 11.352 -24.694 1.00 82.56 177 ASN A O 1
ATOM 1395 N N . LEU A 1 178 ? 9.801 11.897 -25.859 1.00 83.62 178 LEU A N 1
ATOM 1396 C CA . LEU A 1 178 ? 10.761 11.330 -24.911 1.00 83.62 178 LEU A CA 1
ATOM 1397 C C . LEU A 1 178 ? 11.475 12.449 -24.154 1.00 83.62 178 LEU A C 1
ATOM 1399 O O . LEU A 1 178 ? 11.750 13.505 -24.716 1.00 83.62 178 LEU A O 1
ATOM 1403 N N . ASN A 1 179 ? 11.829 12.194 -22.899 1.00 80.56 179 ASN A N 1
ATOM 1404 C CA . ASN A 1 179 ? 12.797 13.008 -22.172 1.00 80.56 179 ASN A CA 1
ATOM 1405 C C . ASN A 1 179 ? 14.136 12.261 -22.153 1.00 80.56 179 ASN A C 1
ATOM 1407 O O . ASN A 1 179 ? 14.161 11.044 -21.979 1.00 80.56 179 ASN A O 1
ATOM 1411 N N . PHE A 1 180 ? 15.243 12.961 -22.405 1.00 83.69 180 PHE A N 1
ATOM 1412 C CA . PHE A 1 180 ? 16.592 12.394 -22.359 1.00 83.69 180 PHE A CA 1
ATOM 1413 C C . PHE A 1 180 ? 17.651 13.489 -22.288 1.00 83.69 180 PHE A C 1
ATOM 1415 O O . PHE A 1 180 ? 17.437 14.606 -22.756 1.00 83.69 180 PHE A O 1
ATOM 1422 N N . THR A 1 181 ? 18.826 13.145 -21.759 1.00 83.50 181 THR A N 1
ATOM 1423 C CA . THR A 1 181 ? 19.999 14.033 -21.823 1.00 83.50 181 THR A CA 1
ATOM 1424 C C . THR A 1 181 ? 20.697 13.942 -23.184 1.00 83.50 181 THR A C 1
ATOM 1426 O O . THR A 1 181 ? 21.161 14.942 -23.727 1.00 83.50 181 THR A O 1
ATOM 1429 N N . SER A 1 182 ? 20.777 12.740 -23.758 1.00 86.25 182 SER A N 1
ATOM 1430 C CA . SER A 1 182 ? 21.376 12.490 -25.072 1.00 86.25 182 SER A CA 1
ATOM 1431 C C . SER A 1 182 ? 20.695 11.296 -25.729 1.00 86.25 182 SER A C 1
ATOM 1433 O O . SER A 1 182 ? 20.328 10.353 -25.032 1.00 86.25 182 SER A O 1
ATOM 1435 N N . PHE A 1 183 ? 20.537 11.328 -27.051 1.00 89.75 183 PHE A N 1
ATOM 1436 C CA . PHE A 1 183 ? 19.997 10.220 -27.833 1.00 89.75 183 PHE A CA 1
ATOM 1437 C C . PHE A 1 183 ? 20.966 9.895 -28.965 1.00 89.75 183 PHE A C 1
ATOM 1439 O O . PHE A 1 183 ? 21.203 10.723 -29.845 1.00 89.75 183 PHE A O 1
ATOM 1446 N N . LEU A 1 184 ? 21.527 8.690 -28.948 1.00 91.31 184 LEU A N 1
ATOM 1447 C CA . LEU A 1 184 ? 22.470 8.211 -29.948 1.00 91.31 184 LEU A CA 1
ATOM 1448 C C . LEU A 1 184 ? 21.889 7.014 -30.688 1.00 91.31 184 LEU A C 1
ATOM 1450 O O . LEU A 1 184 ? 21.391 6.076 -30.076 1.00 91.31 184 LEU A O 1
ATOM 1454 N N . ILE A 1 185 ? 22.017 7.025 -32.009 1.00 91.94 185 ILE A N 1
ATOM 1455 C CA . ILE A 1 185 ? 21.801 5.856 -32.860 1.00 91.94 185 ILE A CA 1
ATOM 1456 C C . ILE A 1 185 ? 23.131 5.569 -33.536 1.00 91.94 185 ILE A C 1
ATOM 1458 O O . ILE A 1 185 ? 23.682 6.454 -34.193 1.00 91.94 185 ILE A O 1
ATOM 1462 N N . ARG A 1 186 ? 23.681 4.369 -33.348 1.00 90.69 186 ARG A N 1
ATOM 1463 C CA . ARG A 1 186 ? 25.014 4.038 -33.861 1.00 90.69 186 ARG A CA 1
ATOM 1464 C C . ARG A 1 186 ? 25.167 2.558 -34.199 1.00 90.69 186 ARG A C 1
ATOM 1466 O O . ARG A 1 186 ? 24.529 1.722 -33.560 1.00 90.69 186 ARG A O 1
ATOM 1473 N N . PRO A 1 187 ? 26.036 2.220 -35.163 1.00 91.62 187 PRO A N 1
ATOM 1474 C CA . PRO A 1 187 ? 26.377 0.832 -35.413 1.00 91.62 187 PRO A CA 1
ATOM 1475 C C . PRO A 1 187 ? 27.137 0.220 -34.224 1.00 91.62 187 PRO A C 1
ATOM 1477 O O . PRO A 1 187 ? 27.851 0.929 -33.501 1.00 91.62 187 PRO A O 1
ATOM 1480 N N . ILE A 1 188 ? 26.984 -1.096 -34.048 1.00 89.94 188 ILE A N 1
ATOM 1481 C CA . ILE A 1 188 ? 27.801 -1.910 -33.129 1.00 89.94 188 ILE A CA 1
ATOM 1482 C C . ILE A 1 188 ? 29.253 -1.954 -33.624 1.00 89.94 188 ILE A C 1
ATOM 1484 O O . ILE A 1 188 ? 30.191 -1.827 -32.836 1.00 89.94 188 ILE A O 1
ATOM 1488 N N . ASP A 1 189 ? 29.434 -2.065 -34.941 1.00 85.19 189 ASP A N 1
ATOM 1489 C CA . ASP A 1 189 ? 30.746 -2.119 -35.577 1.00 85.19 189 ASP A CA 1
ATOM 1490 C C . ASP A 1 189 ? 31.547 -0.826 -35.385 1.00 85.19 189 ASP A C 1
ATOM 1492 O O . ASP A 1 189 ? 31.018 0.289 -35.412 1.00 85.19 189 ASP A O 1
ATOM 1496 N N . ASN A 1 190 ? 32.867 -0.958 -35.239 1.00 79.88 190 ASN A N 1
ATOM 1497 C CA . ASN A 1 190 ? 33.760 0.193 -35.163 1.00 79.88 190 ASN A CA 1
ATOM 1498 C C . ASN A 1 190 ? 33.889 0.866 -36.539 1.00 79.88 190 ASN A C 1
ATOM 1500 O O . ASN A 1 190 ? 34.503 0.323 -37.454 1.00 79.88 190 ASN A O 1
ATOM 1504 N N . PHE A 1 191 ? 33.359 2.083 -36.656 1.00 74.75 191 PHE A N 1
ATOM 1505 C CA . PHE A 1 191 ? 33.338 2.859 -37.898 1.00 74.75 191 PHE A CA 1
ATOM 1506 C C . PHE A 1 191 ? 34.361 4.007 -37.937 1.00 74.75 191 PHE A C 1
ATOM 1508 O O . PHE A 1 191 ? 34.393 4.760 -38.906 1.00 74.75 191 PHE A O 1
ATOM 1515 N N . ASN A 1 192 ? 35.233 4.141 -36.929 1.00 77.25 192 ASN A N 1
ATOM 1516 C CA . ASN A 1 192 ? 36.168 5.274 -36.819 1.00 77.25 192 ASN A CA 1
ATOM 1517 C C . ASN A 1 192 ? 37.211 5.342 -37.950 1.00 77.25 192 ASN A C 1
ATOM 1519 O O . ASN A 1 192 ? 37.796 6.397 -38.179 1.00 77.25 192 ASN A O 1
ATOM 1523 N N . ALA A 1 193 ? 37.475 4.222 -38.627 1.00 77.06 193 ALA A N 1
ATOM 1524 C CA . ALA A 1 193 ? 38.452 4.121 -39.713 1.00 77.06 193 ALA A CA 1
ATOM 1525 C C . ALA A 1 193 ? 37.808 4.031 -41.110 1.00 77.06 193 ALA A C 1
ATOM 1527 O O . ALA A 1 193 ? 38.523 3.866 -42.098 1.00 77.06 193 ALA A O 1
ATOM 1528 N N . ILE A 1 194 ? 36.474 4.104 -41.196 1.00 79.25 194 ILE A N 1
ATOM 1529 C CA . ILE A 1 194 ? 35.739 4.004 -42.459 1.00 79.25 194 ILE A CA 1
ATOM 1530 C C . ILE A 1 194 ? 35.699 5.387 -43.110 1.00 79.25 194 ILE A C 1
ATOM 1532 O O . ILE A 1 194 ? 35.319 6.368 -42.476 1.00 79.25 194 ILE A O 1
ATOM 1536 N N . ASP A 1 195 ? 36.089 5.458 -44.382 1.00 80.00 195 ASP A N 1
ATOM 1537 C CA . ASP A 1 195 ? 35.943 6.659 -45.203 1.00 80.00 195 ASP A CA 1
ATOM 1538 C C . ASP A 1 195 ? 34.578 6.604 -45.916 1.00 80.00 195 ASP A C 1
ATOM 1540 O O . ASP A 1 195 ? 34.436 5.852 -46.888 1.00 80.00 195 ASP A O 1
ATOM 1544 N N . PRO A 1 196 ? 33.568 7.378 -45.471 1.00 75.88 196 PRO A N 1
ATOM 1545 C CA . PRO A 1 196 ? 32.223 7.317 -46.041 1.00 75.88 196 PRO A CA 1
ATOM 1546 C C . PRO A 1 196 ? 32.170 7.790 -47.500 1.00 75.88 196 PRO A C 1
ATOM 1548 O O . PRO A 1 196 ? 31.202 7.507 -48.189 1.00 75.88 196 PRO A O 1
ATOM 1551 N N . SER A 1 197 ? 33.210 8.468 -48.006 1.00 78.88 197 SER A N 1
ATOM 1552 C CA . SER A 1 197 ? 33.288 8.859 -49.421 1.00 78.88 197 SER A CA 1
ATOM 1553 C C . SER A 1 197 ? 33.741 7.725 -50.348 1.00 78.88 197 SER A C 1
ATOM 1555 O O . SER A 1 197 ? 33.667 7.858 -51.571 1.00 78.88 197 SER A O 1
ATOM 1557 N N . LYS A 1 198 ? 34.243 6.618 -49.782 1.00 79.88 198 LYS A N 1
ATOM 1558 C CA . LYS A 1 198 ? 34.812 5.485 -50.529 1.00 79.88 198 LYS A CA 1
ATOM 1559 C C . LYS A 1 198 ? 34.102 4.165 -50.277 1.00 79.88 198 LYS A C 1
ATOM 1561 O O . LYS A 1 198 ? 34.191 3.265 -51.109 1.00 79.88 198 LYS A O 1
ATOM 1566 N N . THR A 1 199 ? 33.459 4.026 -49.126 1.00 79.81 199 THR A N 1
ATOM 1567 C CA . THR A 1 199 ? 32.844 2.775 -48.689 1.00 79.81 199 THR A CA 1
ATOM 1568 C C . THR A 1 199 ? 31.554 3.051 -47.946 1.00 79.81 199 THR A C 1
ATOM 1570 O O . THR A 1 199 ? 31.488 3.978 -47.141 1.00 79.81 199 THR A O 1
ATOM 1573 N N . ASP A 1 200 ? 30.568 2.193 -48.182 1.00 81.88 200 ASP A N 1
ATOM 1574 C CA . ASP A 1 200 ? 29.291 2.231 -47.486 1.00 81.88 200 ASP A CA 1
ATOM 1575 C C . ASP A 1 200 ? 29.461 2.098 -45.967 1.00 81.88 200 ASP A C 1
ATOM 1577 O O . ASP A 1 200 ? 30.262 1.296 -45.477 1.00 81.88 200 ASP A O 1
ATOM 1581 N N . LEU A 1 201 ? 28.652 2.852 -45.220 1.00 84.62 201 LEU A N 1
ATOM 1582 C CA . LEU A 1 201 ? 28.529 2.677 -43.776 1.00 84.62 201 LEU A CA 1
ATOM 1583 C C . LEU A 1 201 ? 27.835 1.339 -43.449 1.00 84.62 201 LEU A C 1
ATOM 1585 O O . LEU A 1 201 ? 26.944 0.915 -44.191 1.00 84.62 201 LEU A O 1
ATOM 1589 N N . PRO A 1 202 ? 28.189 0.698 -42.316 1.00 87.50 202 PRO A N 1
ATOM 1590 C CA . PRO A 1 202 ? 27.660 -0.614 -41.921 1.00 87.50 202 PRO A CA 1
ATOM 1591 C C . PRO A 1 202 ? 26.134 -0.636 -41.754 1.00 87.50 202 PRO A C 1
ATOM 1593 O O . PRO A 1 202 ? 25.486 -1.661 -41.957 1.00 87.50 202 PRO A O 1
ATOM 1596 N N . VAL A 1 203 ? 25.539 0.509 -41.417 1.00 91.44 203 VAL A N 1
ATOM 1597 C CA . VAL A 1 203 ? 24.101 0.653 -41.194 1.00 91.44 203 VAL A CA 1
ATOM 1598 C C . VAL A 1 203 ? 23.543 1.710 -42.136 1.00 91.44 203 VAL A C 1
ATOM 1600 O O . VAL A 1 203 ? 24.026 2.842 -42.169 1.00 91.44 203 VAL A O 1
ATOM 1603 N N . LYS A 1 204 ? 22.487 1.348 -42.871 1.00 90.81 204 LYS A N 1
ATOM 1604 C CA . LYS A 1 204 ? 21.713 2.266 -43.716 1.00 90.81 204 LYS A CA 1
ATOM 1605 C C . LYS A 1 204 ? 20.280 2.328 -43.206 1.00 90.81 204 LYS A C 1
ATOM 1607 O O . LYS A 1 204 ? 19.625 1.293 -43.108 1.00 90.81 204 LYS A O 1
ATOM 1612 N N . VAL A 1 205 ? 19.787 3.528 -42.921 1.00 92.56 205 VAL A N 1
ATOM 1613 C CA . VAL A 1 205 ? 18.404 3.774 -42.480 1.00 92.56 205 VAL A CA 1
ATOM 1614 C C . VAL A 1 205 ? 17.731 4.689 -43.494 1.00 92.56 205 VAL A C 1
ATOM 1616 O O . VAL A 1 205 ? 18.357 5.639 -43.961 1.00 92.56 205 VAL A O 1
ATOM 1619 N N . ARG A 1 206 ? 16.474 4.412 -43.859 1.00 93.44 206 ARG A N 1
ATOM 1620 C CA . ARG A 1 206 ? 15.751 5.226 -44.852 1.00 93.44 206 ARG A CA 1
ATOM 1621 C C . ARG A 1 206 ? 15.526 6.657 -44.358 1.00 93.44 206 ARG A C 1
ATOM 1623 O O . ARG A 1 206 ? 15.816 7.597 -45.093 1.00 93.44 206 ARG A O 1
ATOM 1630 N N . SER A 1 207 ? 14.982 6.823 -43.154 1.00 92.56 207 SER A N 1
ATOM 1631 C CA . SER A 1 207 ? 14.689 8.141 -42.587 1.00 92.56 207 SER A CA 1
ATOM 1632 C C . SER A 1 207 ? 14.620 8.094 -41.062 1.00 92.56 207 SER A C 1
ATOM 1634 O O . SER A 1 207 ? 14.193 7.096 -40.484 1.00 92.56 207 SER A O 1
ATOM 1636 N N . ILE A 1 208 ? 15.023 9.192 -40.418 1.00 91.62 208 ILE A N 1
ATOM 1637 C CA . ILE A 1 208 ? 14.908 9.408 -38.973 1.00 91.62 208 ILE A CA 1
ATOM 1638 C C . ILE A 1 208 ? 14.324 10.805 -38.760 1.00 91.62 208 ILE A C 1
ATOM 1640 O O . ILE A 1 208 ? 14.835 11.792 -39.293 1.00 91.62 208 ILE A O 1
ATOM 1644 N N . CYS A 1 209 ? 13.256 10.891 -37.974 1.00 89.88 209 CYS A N 1
ATOM 1645 C CA . CYS A 1 209 ? 12.550 12.123 -37.661 1.00 89.88 209 CYS A CA 1
ATOM 1646 C C . CYS A 1 209 ? 12.438 12.304 -36.145 1.00 89.88 209 CYS A C 1
ATOM 1648 O O . CYS A 1 209 ? 12.030 11.389 -35.432 1.00 89.88 209 CYS A O 1
ATOM 1650 N N . PHE A 1 210 ? 12.764 13.506 -35.674 1.00 87.75 210 PHE A N 1
ATOM 1651 C CA . PHE A 1 210 ? 12.561 13.936 -34.294 1.00 87.75 210 PHE A CA 1
ATOM 1652 C C . PHE A 1 210 ? 11.449 14.985 -34.267 1.00 87.75 210 PHE A C 1
ATOM 1654 O O . PHE A 1 210 ? 11.531 15.986 -34.983 1.00 87.75 210 PHE A O 1
ATOM 1661 N N . THR A 1 211 ? 10.424 14.780 -33.442 1.00 84.75 211 THR A N 1
ATOM 1662 C CA . THR A 1 211 ? 9.302 15.719 -33.296 1.00 84.75 211 THR A CA 1
ATOM 1663 C C . THR A 1 211 ? 9.012 16.007 -31.823 1.00 84.75 211 THR A C 1
ATOM 1665 O O . THR A 1 211 ? 9.186 15.149 -30.962 1.00 84.75 211 THR A O 1
ATOM 1668 N N . GLY A 1 212 ? 8.581 17.236 -31.518 1.00 75.56 212 GLY A N 1
ATOM 1669 C CA . GLY A 1 212 ? 8.225 17.626 -30.147 1.00 75.56 212 GLY A CA 1
ATOM 1670 C C . GLY A 1 212 ? 9.409 17.936 -29.218 1.00 75.56 212 GLY A C 1
ATOM 1671 O O . GLY A 1 212 ? 9.237 17.880 -28.007 1.00 75.56 212 GLY A O 1
ATOM 1672 N N . PHE A 1 213 ? 10.586 18.277 -29.761 1.00 75.44 213 PHE A N 1
ATOM 1673 C CA . PHE A 1 213 ? 11.782 18.652 -28.988 1.00 75.44 213 PHE A CA 1
ATOM 1674 C C . PHE A 1 213 ? 12.132 20.138 -29.168 1.00 75.44 213 PHE A C 1
ATOM 1676 O O . PHE A 1 213 ? 12.045 20.660 -30.279 1.00 75.44 213 PHE A O 1
ATOM 1683 N N . GLU A 1 214 ? 12.563 20.811 -28.094 1.00 63.91 214 GLU A N 1
ATOM 1684 C CA . GLU A 1 214 ? 12.893 22.250 -28.106 1.00 63.91 214 GLU A CA 1
ATOM 1685 C C . GLU A 1 214 ? 14.242 22.574 -28.776 1.00 63.91 214 GLU A C 1
ATOM 1687 O O . GLU A 1 214 ? 14.420 23.670 -29.309 1.00 63.91 214 GLU A O 1
ATOM 1692 N N . SER A 1 215 ? 15.200 21.637 -28.791 1.00 60.38 215 SER A N 1
ATOM 1693 C CA . SER A 1 215 ? 16.474 21.794 -29.507 1.00 60.38 215 SER A CA 1
ATOM 1694 C C . SER A 1 215 ? 17.054 20.439 -29.924 1.00 60.38 215 SER A C 1
ATOM 1696 O O . SER A 1 215 ? 17.002 19.475 -29.165 1.00 60.38 215 SER A O 1
ATOM 1698 N N . ILE A 1 216 ? 17.592 20.361 -31.145 1.00 61.34 216 ILE A N 1
ATOM 1699 C CA . ILE A 1 216 ? 18.241 19.165 -31.701 1.00 61.34 216 ILE A CA 1
ATOM 1700 C C . ILE A 1 216 ? 19.597 19.600 -32.260 1.00 61.34 216 ILE A C 1
ATOM 1702 O O . ILE A 1 216 ? 19.651 20.470 -33.132 1.00 61.34 216 ILE A O 1
ATOM 1706 N N . SER A 1 217 ? 20.693 19.008 -31.777 1.00 55.88 217 SER A N 1
ATOM 1707 C CA . SER A 1 217 ? 22.019 19.165 -32.382 1.00 55.88 217 SER A CA 1
ATOM 1708 C C . SER A 1 217 ? 22.344 17.938 -33.236 1.00 55.88 217 SER A C 1
ATOM 1710 O O . SER A 1 217 ? 22.242 16.800 -32.786 1.00 55.88 217 SER A O 1
ATOM 1712 N N . TRP A 1 218 ? 22.701 18.168 -34.501 1.00 52.81 218 TRP A N 1
ATOM 1713 C CA . TRP A 1 218 ? 23.033 17.105 -35.449 1.00 52.81 218 TRP A CA 1
ATOM 1714 C C . TRP A 1 218 ? 24.549 16.950 -35.576 1.00 52.81 218 TRP A C 1
ATOM 1716 O O . TRP A 1 218 ? 25.242 17.886 -35.976 1.00 52.81 218 TRP A O 1
ATOM 1726 N N . THR A 1 219 ? 25.062 15.747 -35.333 1.00 52.56 219 THR A N 1
ATOM 1727 C CA . THR A 1 219 ? 26.355 15.297 -35.864 1.00 52.56 219 THR A CA 1
ATOM 1728 C C . THR A 1 219 ? 26.073 14.432 -37.097 1.00 52.56 219 THR A C 1
ATOM 1730 O O . THR A 1 219 ? 25.256 13.518 -37.059 1.00 52.56 219 THR A O 1
ATOM 1733 N N . HIS A 1 220 ? 26.639 14.815 -38.244 1.00 46.78 220 HIS A N 1
ATOM 1734 C CA . HIS A 1 220 ? 26.193 14.355 -39.563 1.00 46.78 220 HIS A CA 1
ATOM 1735 C C . HIS A 1 220 ? 26.433 12.851 -39.798 1.00 46.78 220 HIS A C 1
ATOM 1737 O O . HIS A 1 220 ? 27.549 12.367 -39.618 1.00 46.78 220 HIS A O 1
ATOM 1743 N N . PHE A 1 221 ? 25.408 12.159 -40.307 1.00 46.31 221 PHE A N 1
ATOM 1744 C CA . PHE A 1 221 ? 25.524 10.898 -41.048 1.00 46.31 221 PHE A CA 1
ATOM 1745 C C . PHE A 1 221 ? 25.543 11.213 -42.552 1.00 46.31 221 PHE A C 1
ATOM 1747 O O . PHE A 1 221 ? 24.790 12.078 -43.004 1.00 46.31 221 PHE A O 1
ATOM 1754 N N . SER A 1 222 ? 26.419 10.548 -43.316 1.00 39.28 222 SER A N 1
ATOM 1755 C CA . SER A 1 222 ? 26.529 10.734 -44.772 1.00 39.28 222 SER A CA 1
ATOM 1756 C C . SER A 1 222 ? 25.179 10.498 -45.444 1.00 39.28 222 SER A C 1
ATOM 1758 O O . SER A 1 222 ? 24.565 9.447 -45.260 1.00 39.28 222 SER A O 1
ATOM 1760 N N . ARG A 1 223 ? 24.714 11.490 -46.205 1.00 33.16 223 ARG A N 1
ATOM 1761 C CA . ARG A 1 223 ? 23.525 11.404 -47.048 1.00 33.16 223 ARG A CA 1
ATOM 1762 C C . ARG A 1 223 ? 24.020 11.235 -48.476 1.00 33.16 223 ARG A C 1
ATOM 1764 O O . ARG A 1 223 ? 24.363 12.228 -49.113 1.00 33.16 223 ARG A O 1
ATOM 1771 N N . ASP A 1 224 ? 24.074 10.000 -48.950 1.00 43.53 224 ASP A N 1
ATOM 1772 C CA . ASP A 1 224 ? 24.416 9.745 -50.346 1.00 43.53 224 ASP A CA 1
ATOM 1773 C C . ASP A 1 224 ? 23.176 9.989 -51.218 1.00 43.53 224 ASP A C 1
ATOM 1775 O O . ASP A 1 224 ? 22.058 9.595 -50.863 1.00 43.53 224 ASP A O 1
ATOM 1779 N N . GLY A 1 225 ? 23.388 10.737 -52.303 1.00 36.47 225 GLY A N 1
ATOM 1780 C CA . GLY A 1 225 ? 22.416 10.997 -53.367 1.00 36.47 225 GLY A CA 1
ATOM 1781 C C . GLY A 1 225 ? 22.480 9.977 -54.492 1.00 36.47 225 GLY A C 1
ATOM 1782 O O . GLY A 1 225 ? 23.424 9.157 -54.510 1.00 36.47 225 GLY A O 1
#

Foldseek 3Di:
DADDADDDDPDDPVVSVVRVVVSVVVRVVVVVVVVVVVVVVVVVCCVQVVVDPVDVNVQQVCQQDPVRDGDPGNVVVVVVVVVVVVVVVVVVVVVVVVVVVVVVVVVVVVCCLPVVQADEAEFEEECPADLVPAPRDPVHHHPAPQSSLVNDDQSHAHEYEYEYEFDEHADAHEHENHHYPYYYYDYPDDCPPPDVVVDPDRYHYNHYDYPDDPDDDDDDDDDDD

Sequence (225 aa):
MGLLKLISNRISTEWKEKFNKNIDYLNNLEKKLSDQDKSTNSRIDNLVLHSGGESPNEVVDARVNNKGEVFDTLHGRLLEHENLSEEQISELNTNMDSQKEQVQQLNKSVQQIIGGYSEPINMYVSKNGSDISGDGSEEKPFLTIQTAVNNIPLITTGSITVWIDSGVYLEDVMIQNLNFTSFLIRPIDNFNAIDPSKTDLPVKVRSICFTGFESISWTHFSRDG

pLDDT: mean 84.41, std 12.93, range [33.16, 98.19]

Organism: NCBI:txid53345